Protein AF-A0AA41ZEN9-F1 (afdb_monomer_lite)

Structure (mmCIF, N/CA/C/O backbone):
data_AF-A0AA41ZEN9-F1
#
_entry.id   AF-A0AA41ZEN9-F1
#
loop_
_atom_site.group_PDB
_atom_site.id
_atom_site.type_symbol
_atom_site.label_atom_id
_atom_site.label_alt_id
_atom_site.label_comp_id
_atom_site.label_asym_id
_atom_site.label_entity_id
_atom_site.label_seq_id
_atom_site.pdbx_PDB_ins_code
_atom_site.Cartn_x
_atom_site.Cartn_y
_atom_site.Cartn_z
_atom_site.occupancy
_atom_site.B_iso_or_equiv
_atom_site.auth_seq_id
_atom_site.auth_comp_id
_atom_site.auth_asym_id
_atom_site.auth_atom_id
_atom_site.pdbx_PDB_model_num
ATOM 1 N N . MET A 1 1 ? -10.805 -5.531 5.048 1.00 86.50 1 MET A N 1
ATOM 2 C CA . MET A 1 1 ? -9.765 -6.226 4.251 1.00 86.50 1 MET A CA 1
ATOM 3 C C . MET A 1 1 ? -9.062 -5.206 3.377 1.00 86.50 1 MET A C 1
ATOM 5 O O . MET A 1 1 ? -9.735 -4.297 2.908 1.00 86.50 1 MET A O 1
ATOM 9 N N . LEU A 1 2 ? -7.760 -5.342 3.143 1.00 88.94 2 LEU A N 1
ATOM 10 C CA . LEU A 1 2 ? -7.088 -4.653 2.042 1.00 88.94 2 LEU A CA 1
ATOM 11 C C . LEU A 1 2 ? -7.529 -5.328 0.741 1.00 88.94 2 LEU A C 1
ATOM 13 O O . LEU A 1 2 ? -7.267 -6.512 0.565 1.00 88.94 2 LEU A O 1
ATOM 17 N N . THR A 1 3 ? -8.237 -4.614 -0.128 1.00 90.25 3 THR A N 1
ATOM 18 C CA . THR A 1 3 ? -8.850 -5.186 -1.341 1.00 90.25 3 THR A CA 1
ATOM 19 C C . THR A 1 3 ? -8.154 -4.788 -2.627 1.00 90.25 3 THR A C 1
ATOM 21 O O . THR A 1 3 ? -8.255 -5.512 -3.609 1.00 90.25 3 THR A O 1
ATOM 24 N N . SER A 1 4 ? -7.423 -3.678 -2.630 1.00 91.94 4 SER A N 1
ATOM 25 C CA . SER A 1 4 ? -6.523 -3.344 -3.729 1.00 91.94 4 SER A CA 1
ATOM 26 C C . SER A 1 4 ? -5.441 -2.372 -3.286 1.00 91.94 4 SER A C 1
ATOM 28 O O . SER A 1 4 ? -5.583 -1.676 -2.274 1.00 91.94 4 SER A O 1
ATOM 30 N N . ALA A 1 5 ? -4.371 -2.316 -4.071 1.00 93.56 5 ALA A N 1
ATOM 31 C CA . ALA A 1 5 ? -3.375 -1.267 -3.981 1.00 93.56 5 ALA A CA 1
ATOM 32 C C . ALA A 1 5 ? -2.875 -0.853 -5.365 1.00 93.56 5 ALA A C 1
ATOM 34 O O . ALA A 1 5 ? -2.934 -1.618 -6.332 1.00 93.56 5 ALA A O 1
ATOM 35 N N . SER A 1 6 ? -2.328 0.355 -5.434 1.00 94.75 6 SER A N 1
ATOM 36 C CA . SER A 1 6 ? -1.586 0.829 -6.595 1.00 94.75 6 SER A CA 1
ATOM 37 C C . SER A 1 6 ? -0.437 1.737 -6.185 1.00 94.75 6 SER A C 1
ATOM 39 O O . SER A 1 6 ? -0.583 2.535 -5.257 1.00 94.75 6 SER A O 1
ATOM 41 N N . VAL A 1 7 ? 0.663 1.674 -6.929 1.00 95.31 7 VAL A N 1
ATOM 42 C CA . VAL A 1 7 ? 1.778 2.618 -6.835 1.00 95.31 7 VAL A CA 1
ATOM 43 C C . VAL A 1 7 ? 1.863 3.385 -8.145 1.00 95.31 7 VAL A C 1
ATOM 45 O O . VAL A 1 7 ? 1.889 2.782 -9.213 1.00 95.31 7 VAL A O 1
ATOM 48 N N . THR A 1 8 ? 1.896 4.713 -8.074 1.00 94.19 8 THR A N 1
ATOM 49 C CA . THR A 1 8 ? 1.924 5.570 -9.268 1.00 94.19 8 THR A CA 1
ATOM 50 C C . THR A 1 8 ? 3.051 6.588 -9.218 1.00 94.19 8 THR A C 1
ATOM 52 O O . THR A 1 8 ? 3.349 7.124 -8.151 1.00 94.19 8 THR A O 1
ATOM 55 N N . GLY A 1 9 ? 3.663 6.870 -10.364 1.00 91.75 9 GLY A N 1
ATOM 56 C CA . GLY A 1 9 ? 4.648 7.933 -10.537 1.00 91.75 9 GLY A CA 1
ATOM 57 C C . GLY A 1 9 ? 4.167 9.033 -11.496 1.00 91.75 9 GLY A C 1
ATOM 58 O O . GLY A 1 9 ? 3.305 8.796 -12.348 1.00 91.75 9 GLY A O 1
ATOM 59 N N . PRO A 1 10 ? 4.703 10.261 -11.384 1.00 91.31 10 PRO A N 1
ATOM 60 C CA . PRO A 1 10 ? 4.348 11.399 -12.233 1.00 91.31 10 PRO A CA 1
ATOM 61 C C . PRO A 1 10 ? 4.619 11.209 -13.730 1.00 91.31 10 PRO A C 1
ATOM 63 O O . PRO A 1 10 ? 4.039 11.938 -14.531 1.00 91.31 10 PRO A O 1
ATOM 66 N N . THR A 1 11 ? 5.484 10.276 -14.132 1.00 86.25 11 THR A N 1
ATOM 67 C CA . THR A 1 11 ? 5.768 9.998 -15.551 1.00 86.25 11 THR A CA 1
ATOM 68 C C . THR A 1 11 ? 4.766 9.036 -16.198 1.00 86.25 11 THR A C 1
ATOM 70 O O . THR A 1 11 ? 4.907 8.710 -17.375 1.00 86.25 11 THR A O 1
ATOM 73 N N . GLY A 1 12 ? 3.734 8.607 -15.460 1.00 81.56 12 GLY A N 1
ATOM 74 C CA . GLY A 1 12 ? 2.712 7.673 -15.941 1.00 81.56 12 GLY A CA 1
ATOM 75 C C . GLY A 1 12 ? 3.001 6.206 -15.614 1.00 81.56 12 GLY A C 1
ATOM 76 O O . GLY A 1 12 ? 2.333 5.324 -16.147 1.00 81.56 12 GLY A O 1
ATOM 77 N N . THR A 1 13 ? 3.969 5.928 -14.739 1.00 83.75 13 THR A N 1
ATOM 78 C CA . THR A 1 13 ? 4.199 4.586 -14.192 1.00 83.75 13 THR A CA 1
ATOM 79 C C . THR A 1 13 ? 3.067 4.211 -13.237 1.00 83.75 13 THR A C 1
ATOM 81 O O . THR A 1 13 ? 2.698 4.997 -12.363 1.00 83.75 13 THR A O 1
ATOM 84 N N . VAL A 1 14 ? 2.476 3.028 -13.421 1.00 89.06 14 VAL A N 1
ATOM 85 C CA . VAL A 1 14 ? 1.314 2.575 -12.641 1.00 89.06 14 VAL A CA 1
ATOM 86 C C . VAL A 1 14 ? 1.430 1.084 -12.371 1.00 89.06 14 VAL A C 1
ATOM 88 O O . VAL A 1 14 ? 1.109 0.288 -13.243 1.00 89.06 14 VAL A O 1
ATOM 91 N N . TRP A 1 15 ? 1.817 0.714 -11.153 1.00 91.00 15 TRP A N 1
ATOM 92 C CA . TRP A 1 15 ? 1.681 -0.651 -10.647 1.00 91.00 15 TRP A CA 1
ATOM 93 C C . TRP A 1 15 ? 0.345 -0.812 -9.947 1.00 91.00 15 TRP A C 1
ATOM 95 O O . TRP A 1 15 ? -0.044 0.065 -9.174 1.00 91.00 15 TRP A O 1
ATOM 105 N N . ASN A 1 16 ? -0.357 -1.920 -10.163 1.00 90.62 16 ASN A N 1
ATOM 106 C CA . ASN A 1 16 ? -1.628 -2.155 -9.483 1.00 90.62 16 ASN A CA 1
ATOM 107 C C . ASN A 1 16 ? -1.921 -3.645 -9.260 1.00 90.62 16 ASN A C 1
ATOM 109 O O . ASN A 1 16 ? -1.387 -4.499 -9.956 1.00 90.62 16 ASN A O 1
ATOM 113 N N . THR A 1 17 ? -2.771 -3.944 -8.277 1.00 88.44 17 THR A N 1
ATOM 114 C CA . THR A 1 17 ? -3.159 -5.321 -7.920 1.00 88.44 17 THR A CA 1
ATOM 115 C C . THR A 1 17 ? -4.400 -5.836 -8.661 1.00 88.44 17 THR A C 1
ATOM 117 O O . THR A 1 17 ? -4.898 -6.907 -8.332 1.00 88.44 17 THR A O 1
ATOM 120 N N . THR A 1 18 ? -5.012 -5.028 -9.530 1.00 83.50 18 THR A N 1
ATOM 121 C CA . THR A 1 18 ? -6.378 -5.260 -10.052 1.00 83.50 18 THR A CA 1
ATOM 122 C C . THR A 1 18 ? -6.443 -5.506 -11.554 1.00 83.50 18 THR A C 1
ATOM 124 O O . THR A 1 18 ? -7.512 -5.826 -12.068 1.00 83.50 18 THR A O 1
ATOM 127 N N . ALA A 1 19 ? -5.340 -5.301 -12.264 1.00 78.25 19 ALA A N 1
ATOM 128 C CA . ALA A 1 19 ? -5.254 -5.421 -13.704 1.00 78.25 19 ALA A CA 1
ATOM 129 C C . ALA A 1 19 ? -3.935 -6.090 -14.085 1.00 78.25 19 ALA A C 1
ATOM 131 O O . ALA A 1 19 ? -2.871 -5.494 -13.915 1.00 78.25 19 ALA A O 1
ATOM 132 N N . ASP A 1 20 ? -4.051 -7.284 -14.662 1.00 70.75 20 ASP A N 1
ATOM 133 C CA . ASP A 1 20 ? -2.932 -8.059 -15.188 1.00 70.75 20 ASP A CA 1
ATOM 134 C C . ASP A 1 20 ? -2.309 -7.313 -16.380 1.00 70.75 20 ASP A C 1
ATOM 136 O O . ASP A 1 20 ? -2.949 -7.086 -17.416 1.00 70.75 20 ASP A O 1
ATOM 140 N N . SER A 1 21 ? -1.059 -6.885 -16.238 1.00 71.75 21 SER A N 1
ATOM 141 C CA . SER A 1 21 ? -0.345 -6.106 -17.250 1.00 71.75 21 SER A CA 1
ATOM 142 C C . SER A 1 21 ? 1.174 -6.290 -17.137 1.00 71.75 21 SER A C 1
ATOM 144 O O . SER A 1 21 ? 1.655 -7.267 -16.585 1.00 71.75 21 SER A O 1
ATOM 146 N N . PHE A 1 22 ? 1.967 -5.376 -17.703 1.00 70.19 22 PHE A N 1
ATOM 147 C CA . PHE A 1 22 ? 3.419 -5.343 -17.471 1.00 70.19 22 PHE A CA 1
ATOM 148 C C . PHE A 1 22 ? 3.812 -4.554 -16.208 1.00 70.19 22 PHE A C 1
ATOM 150 O O . PHE A 1 22 ? 5.007 -4.377 -15.980 1.00 70.19 22 PHE A O 1
ATOM 157 N N . TYR A 1 23 ? 2.830 -4.028 -15.464 1.00 81.19 23 TYR A N 1
ATOM 158 C CA . TYR A 1 23 ? 3.009 -3.279 -14.219 1.00 81.19 23 TYR A CA 1
ATOM 159 C C . TYR A 1 23 ? 2.031 -3.782 -13.151 1.00 81.19 23 TYR A C 1
ATOM 161 O O . TYR A 1 23 ? 1.064 -3.127 -12.747 1.00 81.19 23 TYR A O 1
ATOM 169 N N . ASN A 1 24 ? 2.293 -4.984 -12.696 1.00 86.44 24 ASN A N 1
ATOM 170 C CA . ASN A 1 24 ? 1.602 -5.644 -11.621 1.00 86.44 24 ASN A CA 1
ATOM 171 C C . ASN A 1 24 ? 2.215 -5.292 -10.274 1.00 86.44 24 ASN A C 1
ATOM 173 O O . ASN A 1 24 ? 3.428 -5.107 -10.118 1.00 86.44 24 ASN A O 1
ATOM 177 N N . LEU A 1 25 ? 1.342 -5.220 -9.279 1.00 90.00 25 LEU A N 1
ATOM 178 C CA . LEU A 1 25 ? 1.709 -4.996 -7.896 1.00 90.00 25 LEU A CA 1
ATOM 179 C C . LEU A 1 25 ? 1.447 -6.257 -7.083 1.00 90.00 25 LEU A C 1
ATOM 181 O O . LEU A 1 25 ? 0.332 -6.771 -7.010 1.00 90.00 25 LEU A O 1
ATOM 185 N N . PHE A 1 26 ? 2.486 -6.702 -6.404 1.00 89.00 26 PHE A N 1
ATOM 186 C CA . PHE A 1 26 ? 2.494 -7.878 -5.563 1.00 89.00 26 PHE A CA 1
ATOM 187 C C . PHE A 1 26 ? 2.555 -7.408 -4.105 1.00 89.00 26 PHE A C 1
ATOM 189 O O . PHE A 1 26 ? 3.441 -6.636 -3.743 1.00 89.00 26 PHE A O 1
ATOM 196 N N . ILE A 1 27 ? 1.622 -7.861 -3.258 1.00 88.12 27 ILE A N 1
ATOM 197 C CA . ILE A 1 27 ? 1.610 -7.568 -1.813 1.00 88.12 27 ILE A CA 1
ATOM 198 C C . ILE A 1 27 ? 1.574 -8.857 -1.001 1.00 88.12 27 ILE A C 1
ATOM 200 O O . ILE A 1 27 ? 0.800 -9.768 -1.305 1.00 88.12 27 ILE A O 1
ATOM 204 N N . ARG A 1 28 ? 2.399 -8.924 0.045 1.00 82.06 28 ARG A N 1
ATOM 205 C CA . ARG A 1 28 ? 2.464 -10.042 0.991 1.00 82.06 28 ARG A CA 1
ATOM 206 C C . ARG A 1 28 ? 2.300 -9.548 2.421 1.00 82.06 28 ARG A C 1
ATOM 208 O O . ARG A 1 28 ? 2.911 -8.552 2.810 1.00 82.06 28 ARG A O 1
ATOM 215 N N . HIS A 1 29 ? 1.520 -10.290 3.206 1.00 72.75 29 HIS A N 1
ATOM 216 C CA . HIS A 1 29 ? 1.464 -10.103 4.649 1.00 72.75 29 HIS A CA 1
ATOM 217 C C . HIS A 1 29 ? 2.700 -10.741 5.316 1.00 72.75 29 HIS A C 1
ATOM 219 O O . HIS A 1 29 ? 3.110 -11.837 4.917 1.00 72.75 29 HIS A O 1
ATOM 225 N N . PRO A 1 30 ? 3.294 -10.116 6.347 1.00 63.25 30 PRO A N 1
ATOM 226 C CA . PRO A 1 30 ? 4.543 -10.582 6.958 1.00 63.25 30 PRO A CA 1
ATOM 227 C C . PRO A 1 30 ? 4.448 -11.979 7.594 1.00 63.25 30 PRO A C 1
ATOM 229 O O . PRO A 1 30 ? 5.457 -12.668 7.721 1.00 63.25 30 PRO A O 1
ATOM 232 N N . THR A 1 31 ? 3.246 -12.436 7.961 1.00 65.31 31 THR A N 1
ATOM 233 C CA . THR A 1 31 ? 3.035 -13.774 8.546 1.00 65.31 31 THR A CA 1
ATOM 234 C C . THR A 1 31 ? 2.782 -14.879 7.519 1.00 65.31 31 THR A C 1
ATOM 236 O O . THR A 1 31 ? 2.719 -16.050 7.898 1.00 65.31 31 THR A O 1
ATOM 239 N N . ASP A 1 32 ? 2.625 -14.549 6.236 1.00 66.06 32 ASP A N 1
ATOM 240 C CA . ASP A 1 32 ? 2.350 -15.550 5.206 1.00 66.06 32 ASP A CA 1
ATOM 241 C C . ASP A 1 32 ? 3.630 -16.309 4.849 1.00 66.06 32 ASP A C 1
ATOM 243 O O . ASP A 1 32 ? 4.640 -15.716 4.475 1.00 66.06 32 ASP A O 1
ATOM 247 N N . GLN A 1 33 ? 3.585 -17.640 4.914 1.00 58.31 33 GLN A N 1
ATOM 248 C CA . GLN A 1 33 ? 4.697 -18.526 4.529 1.00 58.31 33 GLN A CA 1
ATOM 249 C C . GLN A 1 33 ? 4.765 -18.781 3.004 1.00 58.31 33 GLN A C 1
ATOM 251 O O . GLN A 1 33 ? 5.575 -19.586 2.550 1.00 58.31 33 GLN A O 1
ATOM 256 N N . GLY A 1 34 ? 3.913 -18.118 2.208 1.00 57.75 34 GLY A N 1
ATOM 257 C CA . GLY A 1 34 ? 3.817 -18.262 0.750 1.00 57.75 34 GLY A CA 1
ATOM 258 C C . GLY A 1 34 ? 4.385 -17.078 -0.043 1.00 57.75 34 GLY A C 1
ATOM 259 O O . GLY A 1 34 ? 4.638 -16.005 0.506 1.00 57.75 34 GLY A O 1
ATOM 260 N N . TYR A 1 35 ? 4.576 -17.284 -1.352 1.00 55.88 35 TYR A N 1
ATOM 261 C CA . TYR A 1 35 ? 4.966 -16.224 -2.287 1.00 55.88 35 TYR A CA 1
ATOM 262 C C . TYR A 1 35 ? 3.826 -15.230 -2.529 1.00 55.88 35 TYR A C 1
ATOM 264 O O . TYR A 1 35 ? 2.645 -15.573 -2.480 1.00 55.88 35 TYR A O 1
ATOM 272 N N . VAL A 1 36 ? 4.222 -13.991 -2.810 1.00 65.44 36 VAL A N 1
ATOM 273 C CA . VAL A 1 36 ? 3.348 -12.855 -3.085 1.00 65.44 36 VAL A CA 1
ATOM 274 C C . VAL A 1 36 ? 2.430 -13.166 -4.261 1.00 65.44 36 VAL A C 1
ATOM 276 O O . VAL A 1 36 ? 2.961 -13.406 -5.337 1.00 65.44 36 VAL A O 1
ATOM 279 N N . ASN A 1 37 ? 1.105 -13.194 -4.049 1.00 70.44 37 ASN A N 1
ATOM 280 C CA . ASN A 1 37 ? 0.068 -13.376 -5.079 1.00 70.44 37 ASN A CA 1
ATOM 281 C C . ASN A 1 37 ? 0.586 -14.029 -6.384 1.00 70.44 37 ASN A C 1
ATOM 283 O O . ASN A 1 37 ? 0.690 -13.386 -7.428 1.00 70.44 37 ASN A O 1
ATOM 287 N N . SER A 1 38 ? 0.987 -15.300 -6.305 1.00 63.41 38 SER A N 1
ATOM 288 C CA . SER A 1 38 ? 1.820 -15.949 -7.333 1.00 63.41 38 SER A CA 1
ATOM 289 C C . SER A 1 38 ? 1.132 -16.146 -8.688 1.00 63.41 38 SER A C 1
ATOM 291 O O . SER A 1 38 ? 1.773 -16.552 -9.653 1.00 63.41 38 SER A O 1
ATOM 293 N N . ASN A 1 39 ? -0.170 -15.877 -8.753 1.00 63.53 39 ASN A N 1
ATOM 294 C CA . ASN A 1 39 ? -0.974 -15.952 -9.966 1.00 63.53 39 ASN A CA 1
ATOM 295 C C . ASN A 1 39 ? -1.329 -14.569 -10.518 1.00 63.53 39 ASN A C 1
ATOM 297 O O . ASN A 1 39 ? -2.207 -14.502 -11.375 1.00 63.53 39 ASN A O 1
ATOM 301 N N . ASP A 1 40 ? -0.731 -13.499 -9.985 1.00 67.69 40 ASP A N 1
ATOM 302 C CA . ASP A 1 40 ? -1.028 -12.103 -10.338 1.00 67.69 40 ASP A CA 1
ATOM 303 C C . ASP A 1 40 ? -2.455 -11.640 -9.965 1.00 67.69 40 ASP A C 1
ATOM 305 O O . ASP A 1 40 ? -2.822 -10.481 -10.082 1.00 67.69 40 ASP A O 1
ATOM 309 N N . ASN A 1 41 ? -3.264 -12.508 -9.351 1.00 72.06 41 ASN A N 1
ATOM 310 C CA . ASN A 1 41 ? -4.657 -12.235 -8.999 1.00 72.06 41 ASN A CA 1
ATOM 311 C C . ASN A 1 41 ? -4.864 -11.944 -7.500 1.00 72.06 41 ASN A C 1
ATOM 313 O O . ASN A 1 41 ? -5.004 -12.863 -6.684 1.00 72.06 41 ASN A O 1
ATOM 317 N N . PHE A 1 42 ? -4.888 -10.663 -7.120 1.00 81.38 42 PHE A N 1
ATOM 318 C CA . PHE A 1 42 ? -4.912 -10.275 -5.709 1.00 81.38 42 PHE A CA 1
ATOM 319 C C . PHE A 1 42 ? -6.270 -10.579 -5.072 1.00 81.38 42 PHE A C 1
ATOM 321 O O . PHE A 1 42 ? -7.270 -9.919 -5.338 1.00 81.38 42 PHE A O 1
ATOM 328 N N . SER A 1 43 ? -6.300 -11.553 -4.165 1.00 75.12 43 SER A N 1
ATOM 329 C CA . SER A 1 43 ? -7.530 -12.012 -3.506 1.00 75.12 43 SER A CA 1
ATOM 330 C C . SER A 1 43 ? -7.941 -11.190 -2.274 1.00 75.12 43 SER A C 1
ATOM 332 O O . SER A 1 43 ? -8.882 -11.557 -1.572 1.00 75.12 43 SER A O 1
ATOM 334 N N . GLY A 1 44 ? -7.248 -10.082 -2.002 1.00 79.19 44 GLY A N 1
ATOM 335 C CA . GLY A 1 44 ? -7.436 -9.274 -0.802 1.00 79.19 44 GLY A CA 1
ATOM 336 C C . GLY A 1 44 ? -6.838 -9.909 0.458 1.00 79.19 44 GLY A C 1
ATOM 337 O O . GLY A 1 44 ? -6.804 -11.128 0.616 1.00 79.19 44 GLY A O 1
ATOM 338 N N . ILE A 1 45 ? -6.374 -9.070 1.385 1.00 80.31 45 ILE A N 1
ATOM 339 C CA . ILE A 1 45 ? -5.752 -9.498 2.644 1.00 80.31 45 ILE A CA 1
ATOM 340 C C . ILE A 1 45 ? -6.645 -9.093 3.819 1.00 80.31 45 ILE A C 1
ATOM 342 O O . ILE A 1 45 ? -7.075 -7.939 3.943 1.00 80.31 45 ILE A O 1
ATOM 346 N N . SER A 1 46 ? -6.949 -10.049 4.697 1.00 79.50 46 SER A N 1
ATOM 347 C CA . SER A 1 46 ? -7.623 -9.740 5.956 1.00 79.50 46 SER A CA 1
ATOM 348 C C . SER A 1 46 ? -6.679 -8.988 6.886 1.00 79.50 46 SER A C 1
ATOM 350 O O . SER A 1 46 ? -5.538 -9.382 7.072 1.00 79.50 46 SER A O 1
ATOM 352 N N . LEU A 1 47 ? -7.183 -7.908 7.480 1.00 76.06 47 LEU A N 1
ATOM 353 C CA . LEU A 1 47 ? -6.440 -7.057 8.415 1.00 76.06 47 LEU A CA 1
ATOM 354 C C . LEU A 1 47 ? -6.775 -7.398 9.882 1.00 76.06 47 LEU A C 1
ATOM 356 O O . LEU A 1 47 ? -6.477 -6.629 10.791 1.00 76.06 47 LEU A O 1
ATOM 360 N N . GLY A 1 48 ? -7.490 -8.506 10.112 1.00 58.91 48 GLY A N 1
ATOM 361 C CA . GLY A 1 48 ? -8.012 -8.873 11.426 1.00 58.91 48 GLY A CA 1
ATOM 362 C C . GLY A 1 48 ? -6.893 -9.148 12.428 1.00 58.91 48 GLY A C 1
ATOM 363 O O . GLY A 1 48 ? -6.116 -10.076 12.235 1.00 58.91 48 GLY A O 1
ATOM 364 N N . GLY A 1 49 ? -6.844 -8.363 13.507 1.00 56.22 49 GLY A N 1
ATOM 365 C CA . GLY A 1 49 ? -5.884 -8.563 14.592 1.00 56.22 49 GLY A CA 1
ATOM 366 C C . GLY A 1 49 ? -4.468 -8.074 14.295 1.00 56.22 49 GLY A C 1
ATOM 367 O O . GLY A 1 49 ? -3.540 -8.610 14.895 1.00 56.22 49 GLY A O 1
ATOM 368 N N . LEU A 1 50 ? -4.288 -7.078 13.412 1.00 56.66 50 LEU A N 1
ATOM 369 C CA . LEU A 1 50 ? -3.028 -6.333 13.367 1.00 56.66 50 LEU A CA 1
ATOM 370 C C . LEU A 1 50 ? -2.719 -5.809 14.782 1.00 56.66 50 LEU A C 1
ATOM 372 O O . LEU A 1 50 ? -3.303 -4.827 15.243 1.00 56.66 50 LEU A O 1
ATOM 376 N N . ALA A 1 51 ? -1.800 -6.482 15.478 1.00 49.44 51 ALA A N 1
ATOM 377 C CA . ALA A 1 51 ? -0.972 -5.806 16.457 1.00 49.44 51 ALA A CA 1
ATOM 378 C C . ALA A 1 51 ? -0.268 -4.660 15.716 1.00 49.44 51 ALA A C 1
ATOM 380 O O . ALA A 1 51 ? 0.008 -4.790 14.525 1.00 49.44 51 ALA A O 1
ATOM 381 N N . THR A 1 52 ? -0.077 -3.536 16.404 1.00 52.09 52 THR A N 1
ATOM 382 C CA . THR A 1 52 ? 0.646 -2.344 15.930 1.00 52.09 52 THR A CA 1
ATOM 383 C C . THR A 1 52 ? 1.701 -2.676 14.870 1.00 52.09 52 THR A C 1
ATOM 385 O O . THR A 1 52 ? 2.574 -3.500 15.136 1.00 52.09 52 THR A O 1
ATOM 388 N N . ASP A 1 53 ? 1.580 -2.027 13.710 1.00 58.41 53 ASP A N 1
ATOM 389 C CA . ASP A 1 53 ? 2.491 -2.084 12.560 1.00 58.41 53 ASP A CA 1
ATOM 390 C C . ASP A 1 53 ? 2.524 -3.438 11.832 1.00 58.41 53 ASP A C 1
ATOM 392 O O . ASP A 1 53 ? 3.447 -4.242 11.948 1.00 58.41 53 ASP A O 1
ATOM 396 N N . GLY A 1 54 ? 1.492 -3.707 11.028 1.00 67.19 54 GLY A N 1
ATOM 397 C CA . GLY A 1 54 ? 1.578 -4.783 10.043 1.00 67.19 54 GLY A CA 1
ATOM 398 C C . GLY A 1 54 ? 2.447 -4.316 8.887 1.00 67.19 54 GLY A C 1
ATOM 399 O O . GLY A 1 54 ? 1.963 -3.576 8.035 1.00 67.19 54 GLY A O 1
ATOM 400 N N . ASP A 1 55 ? 3.712 -4.726 8.879 1.00 82.00 55 ASP A N 1
ATOM 401 C CA . ASP A 1 55 ? 4.670 -4.406 7.818 1.00 82.00 55 ASP A CA 1
ATOM 402 C C . ASP A 1 55 ? 4.428 -5.290 6.592 1.00 82.00 55 ASP A C 1
ATOM 404 O O . ASP A 1 55 ? 4.844 -6.448 6.533 1.00 82.00 55 ASP A O 1
ATOM 408 N N . PHE A 1 56 ? 3.751 -4.755 5.585 1.00 88.19 56 PHE A N 1
ATOM 409 C CA . PHE A 1 56 ? 3.524 -5.443 4.322 1.00 88.19 56 PHE A CA 1
ATOM 410 C C . PHE A 1 56 ? 4.750 -5.332 3.429 1.00 88.19 56 PHE A C 1
ATOM 412 O O . PHE A 1 56 ? 5.299 -4.248 3.236 1.00 88.19 56 PHE A O 1
ATOM 419 N N . GLN A 1 57 ? 5.126 -6.447 2.805 1.00 89.44 57 GLN A N 1
ATOM 420 C CA . GLN A 1 57 ? 6.069 -6.421 1.692 1.00 89.44 57 GLN A CA 1
ATOM 421 C C . GLN A 1 57 ? 5.313 -6.093 0.408 1.00 89.44 57 GLN A C 1
ATOM 423 O O . GLN A 1 57 ? 4.261 -6.680 0.137 1.00 89.44 57 GLN A O 1
ATOM 428 N N . ILE A 1 58 ? 5.864 -5.183 -0.392 1.00 90.69 58 ILE A N 1
ATOM 429 C CA . ILE A 1 58 ? 5.297 -4.770 -1.674 1.00 90.69 58 ILE A CA 1
ATOM 430 C C . ILE A 1 58 ? 6.365 -4.865 -2.771 1.00 90.69 58 ILE A C 1
ATOM 432 O O . ILE A 1 58 ? 7.540 -4.553 -2.565 1.00 90.69 58 ILE A O 1
ATOM 436 N N . THR A 1 59 ? 5.987 -5.363 -3.944 1.00 90.50 59 THR A N 1
ATOM 437 C CA . THR A 1 59 ? 6.902 -5.577 -5.074 1.00 90.50 59 THR A CA 1
ATOM 438 C C . THR A 1 59 ? 6.202 -5.231 -6.378 1.00 90.50 59 THR A C 1
ATOM 440 O O . THR A 1 59 ? 5.038 -5.572 -6.558 1.00 90.50 59 THR A O 1
ATOM 443 N N . GLY A 1 60 ? 6.888 -4.532 -7.276 1.00 89.50 60 GLY A N 1
ATOM 444 C CA . GLY A 1 60 ? 6.336 -4.086 -8.554 1.00 89.50 60 GLY A CA 1
ATOM 445 C C . GLY A 1 60 ? 7.161 -4.635 -9.698 1.00 89.50 60 GLY A C 1
ATOM 446 O O . GLY A 1 60 ? 8.365 -4.375 -9.754 1.00 89.50 60 GLY A O 1
ATOM 447 N N . ASP A 1 61 ? 6.531 -5.380 -10.598 1.00 82.62 61 ASP A N 1
ATOM 448 C CA . ASP A 1 61 ? 7.212 -5.886 -11.787 1.00 82.62 61 ASP A CA 1
ATOM 449 C C . ASP A 1 61 ? 7.332 -4.808 -12.877 1.00 82.62 61 ASP A C 1
ATOM 451 O O . ASP A 1 61 ? 6.767 -3.721 -12.799 1.00 82.62 61 ASP A O 1
ATOM 455 N N . GLY A 1 62 ? 8.107 -5.090 -13.916 1.00 71.12 62 GLY A N 1
ATOM 456 C CA . GLY A 1 62 ? 8.024 -4.310 -15.148 1.00 71.12 62 GLY A CA 1
ATOM 457 C C . GLY A 1 62 ? 9.220 -3.426 -15.468 1.00 71.12 62 GLY A C 1
ATOM 458 O O . GLY A 1 62 ? 10.218 -3.331 -14.752 1.00 71.12 62 GLY A O 1
ATOM 459 N N . TRP A 1 63 ? 9.132 -2.815 -16.646 1.00 66.19 63 TRP A N 1
ATOM 460 C CA . TRP A 1 63 ? 10.188 -2.021 -17.265 1.00 66.19 63 TRP A CA 1
ATOM 461 C C . TRP A 1 63 ? 9.652 -0.609 -17.518 1.00 66.19 63 TRP A C 1
ATOM 463 O O . TRP A 1 63 ? 9.126 -0.350 -18.601 1.00 66.19 63 TRP A O 1
ATOM 473 N N . PRO A 1 64 ? 9.746 0.308 -16.535 1.00 60.28 64 PRO A N 1
ATOM 474 C CA . PRO A 1 64 ? 9.154 1.631 -16.665 1.00 60.28 64 PRO A CA 1
ATOM 475 C C . PRO A 1 64 ? 9.685 2.375 -17.8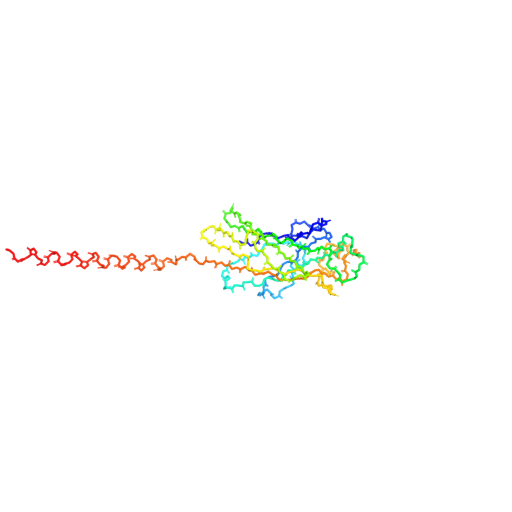89 1.00 60.28 64 PRO A C 1
ATOM 477 O O . PRO A 1 64 ? 10.889 2.386 -18.172 1.00 60.28 64 PRO A O 1
ATOM 480 N N . THR A 1 65 ? 8.766 3.002 -18.620 1.00 52.22 65 THR A N 1
ATOM 481 C CA . THR A 1 65 ? 9.074 3.880 -19.750 1.00 52.22 65 THR A CA 1
ATOM 482 C C . THR A 1 65 ? 10.081 4.948 -19.320 1.00 52.22 65 THR A C 1
ATOM 484 O O . THR A 1 65 ? 9.857 5.648 -18.339 1.00 52.22 65 THR A O 1
ATOM 487 N N . GLY A 1 66 ? 11.205 5.069 -20.034 1.00 50.47 66 GLY A N 1
ATOM 488 C CA . GLY A 1 66 ? 12.257 6.047 -19.719 1.00 50.47 66 GLY A CA 1
ATOM 489 C C . GLY A 1 66 ? 13.353 5.570 -18.755 1.00 50.47 66 GLY A C 1
ATOM 490 O O . GLY A 1 66 ? 14.280 6.331 -18.480 1.00 50.47 66 GLY A O 1
ATOM 491 N N . ALA A 1 67 ? 13.323 4.318 -18.278 1.00 55.66 67 ALA A N 1
ATOM 492 C CA . ALA A 1 67 ? 14.429 3.737 -17.512 1.00 55.66 67 ALA A CA 1
ATOM 493 C C . ALA A 1 67 ? 15.629 3.404 -18.417 1.00 55.66 67 ALA A C 1
ATOM 495 O O . ALA A 1 67 ? 15.885 2.250 -18.757 1.00 55.66 67 ALA A O 1
ATOM 496 N N . SER A 1 68 ? 16.382 4.434 -18.802 1.00 52.47 68 SER A N 1
ATOM 497 C CA . SER A 1 68 ? 17.590 4.320 -19.632 1.00 52.47 68 SER A CA 1
ATOM 498 C C . SER A 1 68 ? 18.813 3.804 -18.860 1.00 52.47 68 SER A C 1
ATOM 500 O O . SER A 1 68 ? 19.858 3.562 -19.459 1.00 52.47 68 SER A O 1
ATOM 502 N N . ALA A 1 69 ? 18.715 3.633 -17.536 1.00 55.34 69 ALA A N 1
ATOM 503 C CA . ALA A 1 69 ? 19.819 3.195 -16.691 1.00 55.34 69 ALA A CA 1
ATOM 504 C C . ALA A 1 69 ? 19.382 2.144 -15.665 1.00 55.34 69 ALA A C 1
ATOM 506 O O . ALA A 1 69 ? 18.299 2.180 -15.079 1.00 55.34 69 ALA A O 1
ATOM 507 N N . HIS A 1 70 ? 20.260 1.173 -15.447 1.00 59.53 70 HIS A N 1
ATOM 508 C CA . HIS A 1 70 ? 19.949 -0.083 -14.783 1.00 59.53 70 HIS A CA 1
ATOM 509 C C . HIS A 1 70 ? 19.539 0.026 -13.296 1.00 59.53 70 HIS A C 1
ATOM 511 O O . HIS A 1 70 ? 18.936 -0.916 -12.801 1.00 59.53 70 HIS A O 1
ATOM 517 N N . TYR A 1 71 ? 19.758 1.128 -12.574 1.00 68.25 71 TYR A N 1
ATOM 518 C CA . TYR A 1 71 ? 19.535 1.192 -11.110 1.00 68.25 71 TYR A CA 1
ATOM 519 C C . TYR A 1 71 ? 18.716 2.402 -10.643 1.00 68.25 71 TYR A C 1
ATOM 521 O O . TYR A 1 71 ? 18.568 2.626 -9.446 1.00 68.25 71 TYR A O 1
ATOM 529 N N . THR A 1 72 ? 18.217 3.220 -11.565 1.00 79.31 72 THR A N 1
ATOM 530 C CA . THR A 1 72 ? 17.519 4.453 -11.201 1.00 79.31 72 THR A CA 1
ATOM 531 C C . THR A 1 72 ? 16.025 4.204 -11.086 1.00 79.31 72 THR A C 1
ATOM 533 O O . THR A 1 72 ? 15.436 3.535 -11.940 1.00 79.31 72 THR A O 1
ATOM 536 N N . ASN A 1 73 ? 15.425 4.778 -10.046 1.00 86.62 73 ASN A N 1
ATOM 537 C CA . ASN A 1 73 ? 13.983 4.980 -9.974 1.00 86.62 73 ASN A CA 1
ATOM 538 C C . ASN A 1 73 ? 13.523 5.716 -11.243 1.00 86.62 73 ASN A C 1
ATOM 540 O O . ASN A 1 73 ? 14.193 6.649 -11.687 1.00 86.62 73 ASN A O 1
ATOM 544 N N . SER A 1 74 ? 12.414 5.278 -11.834 1.00 85.75 74 SER A N 1
ATOM 545 C CA . SER A 1 74 ? 11.820 5.914 -13.016 1.00 85.75 74 SER A CA 1
ATOM 546 C C . SER A 1 74 ? 11.279 7.297 -12.706 1.00 85.75 74 SER A C 1
ATOM 548 O O . SER A 1 74 ? 11.278 8.171 -13.567 1.00 85.75 74 SER A O 1
ATOM 550 N N . ASP A 1 75 ? 10.857 7.496 -11.462 1.00 90.56 75 ASP A N 1
ATOM 551 C CA . ASP A 1 75 ? 10.198 8.704 -11.022 1.00 90.56 75 ASP A CA 1
ATOM 552 C C . ASP A 1 75 ? 10.887 9.332 -9.807 1.00 90.56 75 ASP A C 1
ATOM 554 O O . ASP A 1 75 ? 11.467 8.627 -8.972 1.00 90.56 75 ASP A O 1
ATOM 558 N N . PRO A 1 76 ? 10.788 10.666 -9.659 1.00 92.31 76 PRO A N 1
ATOM 559 C CA . PRO A 1 76 ? 11.310 11.370 -8.492 1.00 92.31 76 PRO A CA 1
ATOM 560 C C . PRO A 1 76 ? 10.516 11.081 -7.211 1.00 92.31 76 PRO A C 1
ATOM 562 O O . PRO A 1 76 ? 11.021 11.327 -6.118 1.00 92.31 76 PRO A O 1
ATOM 565 N N . TYR A 1 77 ? 9.278 10.598 -7.328 1.00 95.00 77 TYR A N 1
ATOM 566 C CA . TYR A 1 77 ? 8.427 10.202 -6.211 1.00 95.00 77 TYR A CA 1
ATOM 567 C C . TYR A 1 77 ? 7.359 9.208 -6.664 1.00 95.00 77 TYR A C 1
ATOM 569 O O . TYR A 1 77 ? 7.038 9.134 -7.850 1.00 95.00 77 TYR A O 1
ATOM 577 N N . TYR A 1 78 ? 6.767 8.514 -5.696 1.00 96.00 78 TYR A N 1
ATOM 578 C CA . TYR A 1 78 ? 5.705 7.541 -5.912 1.00 96.00 78 TYR A CA 1
ATOM 579 C C . TYR A 1 78 ? 4.565 7.745 -4.922 1.00 96.00 78 TYR A C 1
ATOM 581 O O . TYR A 1 78 ? 4.804 8.021 -3.748 1.00 96.00 78 TYR A O 1
ATOM 589 N N . ASN A 1 79 ? 3.330 7.584 -5.384 1.00 97.12 79 ASN A N 1
ATOM 590 C CA . ASN A 1 79 ? 2.142 7.605 -4.542 1.00 97.12 79 ASN A CA 1
ATOM 591 C C . ASN A 1 79 ? 1.609 6.184 -4.370 1.00 97.12 79 ASN A C 1
ATOM 593 O O . ASN A 1 79 ? 1.201 5.563 -5.354 1.00 97.12 79 ASN A O 1
ATOM 597 N N . LEU A 1 80 ? 1.563 5.706 -3.129 1.00 97.38 80 LEU A N 1
ATOM 598 C CA . LEU A 1 80 ? 0.817 4.517 -2.744 1.00 97.38 80 LEU A CA 1
ATOM 599 C C . LEU A 1 80 ? -0.647 4.894 -2.530 1.00 97.38 80 LEU A C 1
ATOM 601 O O . LEU A 1 80 ? -0.954 5.870 -1.845 1.00 97.38 80 LEU A O 1
ATOM 605 N N . THR A 1 81 ? -1.546 4.092 -3.086 1.00 96.88 81 THR A N 1
ATOM 606 C CA . THR A 1 81 ? -2.979 4.115 -2.792 1.00 96.88 81 THR A CA 1
ATOM 607 C C . THR A 1 81 ? -3.391 2.734 -2.320 1.00 96.88 81 THR A C 1
ATOM 609 O O . THR A 1 81 ? -3.145 1.753 -3.017 1.00 96.88 81 THR A O 1
ATOM 612 N N . LEU A 1 82 ? -4.022 2.661 -1.153 1.00 95.06 82 LEU A N 1
ATOM 613 C CA . LEU A 1 82 ? -4.591 1.448 -0.579 1.00 95.06 82 LEU A CA 1
ATOM 614 C C . LEU A 1 82 ? -6.105 1.600 -0.497 1.00 95.06 82 LEU A C 1
ATOM 616 O O . LEU A 1 82 ? -6.596 2.636 -0.044 1.00 95.06 82 LEU A O 1
ATOM 620 N N . VAL A 1 83 ? -6.840 0.556 -0.871 1.00 95.06 83 VAL A N 1
ATOM 621 C CA . VAL A 1 83 ? -8.294 0.497 -0.694 1.00 95.06 83 VAL A CA 1
ATOM 622 C C . VAL A 1 83 ? -8.625 -0.603 0.295 1.00 95.06 83 VAL A C 1
ATOM 624 O O . VAL A 1 83 ? -8.396 -1.788 0.044 1.00 95.06 83 VAL A O 1
ATOM 627 N N . LEU A 1 84 ? -9.187 -0.201 1.428 1.00 92.69 84 LEU A N 1
ATOM 628 C CA . LEU A 1 84 ? -9.706 -1.095 2.445 1.00 92.69 84 LEU A CA 1
ATOM 629 C C . LEU A 1 84 ? -11.213 -1.200 2.259 1.00 92.69 84 LEU A C 1
ATOM 631 O O . LEU A 1 84 ? -11.887 -0.179 2.188 1.00 92.69 84 LEU A O 1
ATOM 635 N N . THR A 1 85 ? -11.749 -2.414 2.235 1.00 92.31 85 THR A N 1
ATOM 636 C CA . THR A 1 85 ? -13.194 -2.645 2.138 1.00 92.31 85 THR A CA 1
ATOM 637 C C . THR A 1 85 ? -13.666 -3.565 3.253 1.00 92.31 85 THR A C 1
ATOM 639 O O . THR A 1 85 ? -13.021 -4.570 3.576 1.00 92.31 85 THR A O 1
ATOM 642 N N . GLU A 1 86 ? -14.798 -3.220 3.857 1.00 89.19 86 GLU A N 1
ATOM 643 C CA . GLU A 1 86 ? -15.460 -4.020 4.882 1.00 89.19 86 GLU A CA 1
ATOM 644 C C . GLU A 1 86 ? -16.964 -3.718 4.909 1.00 89.19 86 GLU A C 1
ATOM 646 O O . GLU A 1 86 ? -17.375 -2.557 4.942 1.00 89.19 86 GLU A O 1
ATOM 651 N N . ALA A 1 87 ? -17.792 -4.769 4.904 1.00 87.94 87 ALA A N 1
ATOM 652 C CA . ALA A 1 87 ? -19.256 -4.671 4.945 1.00 87.94 87 ALA A CA 1
ATOM 653 C C . ALA A 1 87 ? -19.849 -3.696 3.898 1.00 87.94 87 ALA A C 1
ATOM 655 O O . ALA A 1 87 ? -20.761 -2.924 4.191 1.00 87.94 87 ALA A O 1
ATOM 656 N N . GLY A 1 88 ? -19.303 -3.706 2.676 1.00 87.75 88 GLY A N 1
ATOM 657 C CA . GLY A 1 88 ? -19.768 -2.865 1.564 1.00 87.75 88 GLY A CA 1
ATOM 658 C C . GLY A 1 88 ? -19.354 -1.390 1.638 1.00 87.75 88 GLY A C 1
ATOM 659 O O . GLY A 1 88 ? -19.761 -0.612 0.781 1.00 87.75 88 GLY A O 1
ATOM 660 N N . LYS A 1 89 ? -18.547 -0.992 2.629 1.00 92.06 89 LYS A N 1
ATOM 661 C CA . LYS A 1 89 ? -17.930 0.339 2.702 1.00 92.06 89 LYS A CA 1
ATOM 662 C C . LYS A 1 89 ? -16.457 0.256 2.338 1.00 92.06 89 LYS A C 1
ATOM 664 O O . LYS A 1 89 ? -15.811 -0.741 2.657 1.00 92.06 89 LYS A O 1
ATOM 669 N N . SER A 1 90 ? -15.934 1.331 1.755 1.00 94.56 90 SER A N 1
ATOM 670 C CA . SER A 1 90 ? -14.521 1.440 1.399 1.00 94.56 90 SER A CA 1
ATOM 671 C C . SER A 1 90 ? -13.871 2.665 2.035 1.00 94.56 90 SER A C 1
ATOM 673 O O . SER A 1 90 ? -14.501 3.710 2.195 1.00 94.56 90 SER A O 1
ATOM 675 N N . LEU A 1 91 ? -12.599 2.518 2.386 1.00 94.62 91 LEU A N 1
ATOM 676 C CA 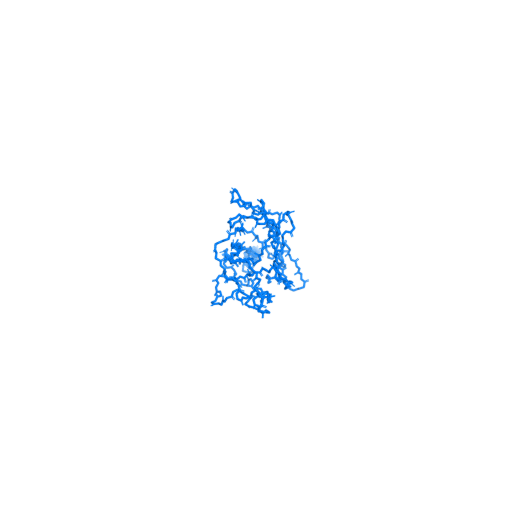. LEU A 1 91 ? -11.707 3.567 2.853 1.00 94.62 91 LEU A CA 1
ATOM 677 C C . LEU A 1 91 ? -10.466 3.575 1.960 1.00 94.62 91 LEU A C 1
ATOM 679 O O . LEU A 1 91 ? -9.826 2.539 1.784 1.00 94.62 91 LEU A O 1
ATOM 683 N N . THR A 1 92 ? -10.114 4.750 1.448 1.00 96.94 92 THR A N 1
ATOM 684 C CA . THR A 1 92 ? -8.886 4.952 0.679 1.00 96.94 92 THR A CA 1
ATOM 685 C C . THR A 1 92 ? -7.842 5.631 1.553 1.00 96.94 92 THR A C 1
ATOM 687 O O . THR A 1 92 ? -8.108 6.687 2.126 1.00 96.94 92 THR A O 1
ATOM 690 N N . LEU A 1 93 ? -6.653 5.040 1.629 1.00 96.25 93 LEU A N 1
ATOM 691 C CA . LEU A 1 93 ? -5.479 5.634 2.263 1.00 96.25 93 LEU A CA 1
ATOM 692 C C . LEU A 1 93 ? -4.432 5.911 1.192 1.00 96.25 93 LEU A C 1
ATOM 694 O O . LEU A 1 93 ? -4.191 5.070 0.327 1.00 96.25 93 LEU A O 1
ATOM 698 N N . THR A 1 94 ? -3.806 7.082 1.248 1.00 97.44 94 THR A N 1
ATOM 699 C CA . THR A 1 94 ? -2.783 7.467 0.268 1.00 97.44 94 THR A CA 1
ATOM 700 C C . THR A 1 94 ? -1.567 8.063 0.942 1.00 97.44 94 THR A C 1
ATOM 702 O O . THR A 1 94 ? -1.703 8.880 1.857 1.00 97.44 94 THR A O 1
ATOM 705 N N . GLY A 1 95 ? -0.388 7.744 0.425 1.00 96.94 95 GLY A N 1
ATOM 706 C CA . GLY A 1 95 ? 0.870 8.304 0.890 1.00 96.94 95 GLY A CA 1
ATOM 707 C C . GLY A 1 95 ? 1.867 8.475 -0.245 1.00 96.94 95 GLY A C 1
ATOM 708 O O . GLY A 1 95 ? 1.789 7.792 -1.262 1.00 96.94 95 GLY A O 1
ATOM 709 N N . LYS A 1 96 ? 2.783 9.421 -0.078 1.00 97.38 96 LYS A N 1
ATOM 710 C CA . LYS A 1 96 ? 3.817 9.761 -1.048 1.00 97.38 96 LYS A CA 1
ATOM 711 C C . LYS A 1 96 ? 5.178 9.394 -0.485 1.00 97.38 96 LYS A C 1
ATOM 713 O O . LYS A 1 96 ? 5.516 9.836 0.607 1.00 97.38 96 LYS A O 1
ATOM 718 N N . TYR A 1 97 ? 5.968 8.670 -1.263 1.00 97.94 97 TYR A N 1
ATOM 719 C CA . TYR A 1 97 ? 7.367 8.390 -0.975 1.00 97.94 97 TYR A CA 1
ATOM 720 C C . TYR A 1 97 ? 8.275 9.102 -1.978 1.00 97.94 97 TYR A C 1
ATOM 722 O O . TYR A 1 97 ? 8.021 9.082 -3.185 1.00 97.94 97 TYR A O 1
ATOM 730 N N . THR A 1 98 ? 9.338 9.736 -1.488 1.00 97.06 98 THR A N 1
ATOM 731 C CA . THR A 1 98 ? 10.358 10.402 -2.311 1.00 97.06 98 THR A CA 1
ATOM 732 C C . THR A 1 98 ? 11.689 9.668 -2.139 1.00 97.06 98 THR A C 1
ATOM 734 O O . THR A 1 98 ? 12.388 9.924 -1.161 1.00 97.06 98 THR A O 1
ATOM 737 N N . PRO A 1 99 ? 12.090 8.786 -3.075 1.00 93.25 99 PRO A N 1
ATOM 738 C CA . PRO A 1 99 ? 13.288 7.960 -2.907 1.00 93.25 99 PRO A CA 1
ATOM 739 C C . PRO A 1 99 ? 14.583 8.753 -2.731 1.00 93.25 99 PRO A C 1
ATOM 741 O O . PRO A 1 99 ? 15.465 8.334 -1.993 1.00 93.25 99 PRO A O 1
ATOM 744 N N . GLY A 1 100 ? 14.701 9.909 -3.396 1.00 92.00 100 GLY A N 1
ATOM 745 C CA . GLY A 1 100 ? 15.907 10.740 -3.323 1.00 92.00 100 GLY A CA 1
ATOM 746 C C . GLY A 1 100 ? 16.185 11.298 -1.924 1.00 92.00 100 GLY A C 1
ATOM 747 O O . GLY A 1 100 ? 17.341 11.515 -1.577 1.00 92.00 100 GLY A O 1
ATOM 748 N N . THR A 1 101 ? 15.139 11.503 -1.121 1.00 95.75 101 THR A N 1
ATOM 749 C CA . THR A 1 101 ? 15.241 11.983 0.265 1.00 95.75 101 THR A CA 1
ATOM 750 C C . THR A 1 101 ? 14.863 10.918 1.291 1.00 95.75 101 THR A C 1
ATOM 752 O O . THR A 1 101 ? 15.061 11.144 2.476 1.00 95.75 101 THR A O 1
ATOM 755 N N . GLN A 1 102 ? 14.353 9.764 0.849 1.00 94.88 102 GLN A N 1
ATOM 756 C CA . GLN A 1 102 ? 13.807 8.693 1.690 1.00 94.88 102 GLN A CA 1
ATOM 757 C C . GLN A 1 102 ? 12.671 9.172 2.611 1.00 94.88 102 GLN A C 1
ATOM 759 O O . GLN A 1 102 ? 12.497 8.674 3.717 1.00 94.88 102 GLN A O 1
ATOM 764 N N . GLU A 1 103 ? 11.889 10.141 2.137 1.00 96.06 103 GLU A N 1
ATOM 765 C CA . GLU A 1 103 ? 10.810 10.765 2.907 1.00 96.06 103 GLU A CA 1
ATOM 766 C C . GLU A 1 103 ? 9.455 10.154 2.552 1.00 96.06 103 GLU A C 1
ATOM 768 O O . GLU A 1 103 ? 9.110 10.051 1.367 1.00 96.06 103 GLU A O 1
ATOM 773 N N . PHE A 1 104 ? 8.673 9.825 3.580 1.00 96.19 104 PHE A N 1
ATOM 774 C CA . PHE A 1 104 ? 7.279 9.407 3.471 1.00 96.19 104 PHE A CA 1
ATOM 775 C C . PHE A 1 104 ? 6.341 10.493 4.011 1.00 96.19 104 PHE A C 1
ATOM 777 O O . PHE A 1 104 ? 6.538 11.024 5.101 1.00 96.19 104 PHE A O 1
ATOM 784 N N . VAL A 1 105 ? 5.276 10.789 3.263 1.00 96.06 105 VAL A N 1
ATOM 785 C CA . VAL A 1 105 ? 4.222 11.727 3.661 1.00 96.06 105 VAL A CA 1
ATOM 786 C C . VAL A 1 105 ? 2.853 11.087 3.449 1.00 96.06 105 VAL A C 1
ATOM 788 O O . VAL A 1 105 ? 2.440 10.846 2.313 1.00 96.06 105 VAL A O 1
ATOM 791 N N . GLY A 1 106 ? 2.104 10.867 4.530 1.00 91.31 106 GLY A N 1
ATOM 792 C CA . GLY A 1 106 ? 0.704 10.451 4.452 1.00 91.31 106 GLY A CA 1
ATOM 793 C C . GLY A 1 106 ? -0.178 11.577 3.901 1.00 91.31 106 GLY A C 1
ATOM 794 O O . GLY A 1 106 ? -0.441 12.552 4.597 1.00 91.31 106 GLY A O 1
ATOM 795 N N . LEU A 1 107 ? -0.663 11.449 2.662 1.00 86.94 107 LEU A N 1
ATOM 796 C CA . LEU A 1 107 ? -1.546 12.437 2.021 1.00 86.94 107 LEU A CA 1
ATOM 797 C C . LEU A 1 107 ? -2.984 12.324 2.546 1.00 86.94 107 LEU A C 1
ATOM 799 O O . LEU A 1 107 ? -3.612 13.306 2.918 1.00 86.94 107 LEU A O 1
ATOM 803 N N . THR A 1 108 ? -3.483 11.092 2.608 1.00 88.00 108 THR A N 1
ATOM 804 C CA . THR A 1 108 ? -4.698 10.690 3.331 1.00 88.00 108 THR A CA 1
ATOM 805 C C . THR A 1 108 ? -4.250 9.582 4.274 1.00 88.00 108 THR A C 1
ATOM 807 O O . THR A 1 108 ? -4.642 8.427 4.154 1.00 88.00 108 THR A O 1
ATOM 810 N N . GLY A 1 109 ? -3.283 9.923 5.132 1.00 79.00 109 GLY A N 1
ATOM 811 C CA . GLY A 1 109 ? -2.549 8.975 5.973 1.00 79.00 109 GLY A CA 1
ATOM 812 C C . GLY A 1 109 ? -3.393 8.323 7.066 1.00 79.00 109 GLY A C 1
ATOM 813 O O . GLY A 1 109 ? -2.886 7.468 7.772 1.00 79.00 109 GLY A O 1
ATOM 814 N N . SER A 1 110 ? -4.671 8.690 7.223 1.00 91.38 110 SER A N 1
ATOM 815 C CA . SER A 1 110 ? -5.605 7.962 8.084 1.00 91.38 110 SER A CA 1
ATOM 816 C C . SER A 1 110 ? -7.066 8.179 7.692 1.00 91.38 110 SER A C 1
ATOM 818 O O . SER A 1 110 ? -7.410 9.192 7.083 1.00 91.38 110 SER A O 1
ATOM 820 N N . GLY A 1 111 ? -7.935 7.257 8.100 1.00 91.38 111 GLY A N 1
ATOM 821 C CA . GLY A 1 111 ? -9.384 7.382 7.977 1.00 91.38 111 GLY A CA 1
ATOM 822 C C . GLY A 1 111 ? -10.127 6.328 8.792 1.00 91.38 111 GLY A C 1
ATOM 823 O O . GLY A 1 111 ? -9.512 5.468 9.415 1.00 91.38 111 GLY A O 1
ATOM 824 N N . ILE A 1 112 ? -11.457 6.415 8.839 1.00 90.00 112 ILE A N 1
ATOM 825 C CA . ILE A 1 112 ? -12.294 5.521 9.651 1.00 90.00 112 ILE A CA 1
ATOM 826 C C . ILE A 1 112 ? -13.107 4.604 8.739 1.00 90.00 112 ILE A C 1
ATOM 828 O O . ILE A 1 112 ? -13.811 5.076 7.848 1.00 90.00 112 ILE A O 1
ATOM 832 N N . LEU A 1 113 ? -13.063 3.301 9.013 1.00 90.12 113 LEU A N 1
ATOM 833 C CA . LEU A 1 113 ? -13.890 2.283 8.372 1.00 90.12 113 LEU A CA 1
ATOM 834 C C . LEU A 1 113 ? -14.611 1.492 9.467 1.00 90.12 113 LEU A C 1
ATOM 836 O O . LEU A 1 113 ? -13.981 0.966 10.376 1.00 90.12 113 LEU A O 1
ATOM 840 N N . ASN A 1 114 ? -15.947 1.488 9.427 1.00 88.38 114 ASN A N 1
ATOM 841 C CA . ASN A 1 114 ? -16.805 0.831 10.428 1.00 88.38 114 ASN A CA 1
ATOM 842 C C . ASN A 1 114 ? -16.463 1.156 11.898 1.00 88.38 114 ASN A C 1
ATOM 844 O O . ASN A 1 114 ? -16.597 0.319 12.782 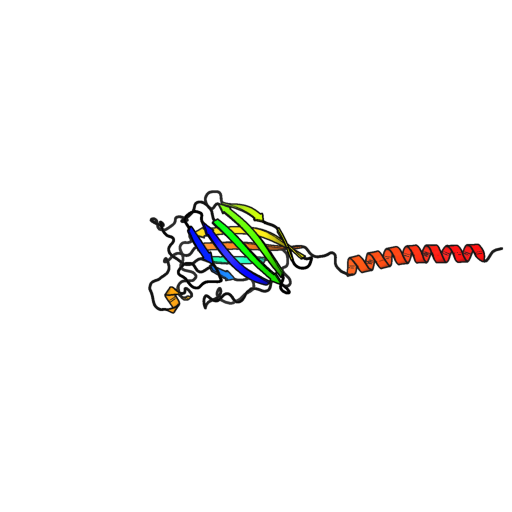1.00 88.38 114 ASN A O 1
ATOM 848 N N . GLY A 1 115 ? -16.059 2.401 12.167 1.00 84.69 115 GLY A N 1
ATOM 849 C CA . GLY A 1 115 ? -15.729 2.870 13.517 1.00 84.69 115 GLY A CA 1
ATOM 850 C C . GLY A 1 115 ? -14.290 2.586 13.953 1.00 84.69 115 GLY A C 1
ATOM 851 O O . GLY A 1 115 ? -13.865 3.127 14.968 1.00 84.69 115 GLY A O 1
ATOM 852 N N . VAL A 1 116 ? -13.521 1.824 13.174 1.00 84.81 116 VAL A N 1
ATOM 853 C CA . VAL A 1 116 ? -12.091 1.584 13.399 1.00 84.81 116 VAL A CA 1
ATOM 854 C C . VAL A 1 116 ? -11.282 2.610 12.611 1.00 84.81 116 VAL A C 1
ATOM 856 O O . VAL A 1 116 ? -11.510 2.803 11.414 1.00 84.81 116 VAL A O 1
ATOM 859 N N . LYS A 1 117 ? -10.338 3.290 13.272 1.00 88.69 117 LYS A N 1
ATOM 860 C CA . LYS A 1 117 ? -9.386 4.175 12.587 1.00 88.69 117 LYS A CA 1
ATOM 861 C C . LYS A 1 117 ? -8.285 3.322 11.973 1.00 88.69 117 LYS A C 1
ATOM 863 O O . LYS A 1 117 ? -7.659 2.566 12.699 1.00 88.69 117 LYS A O 1
ATOM 868 N N . TYR A 1 118 ? -8.007 3.500 10.693 1.00 89.62 118 TYR A N 1
ATOM 869 C CA . TYR A 1 118 ? -6.839 2.951 10.016 1.00 89.62 118 TYR A CA 1
ATOM 870 C C . TYR A 1 118 ? -5.870 4.079 9.675 1.00 89.62 118 TYR A C 1
ATOM 872 O O . TYR A 1 118 ? -6.309 5.158 9.267 1.00 89.62 118 TYR A O 1
ATOM 880 N N . THR A 1 119 ? -4.575 3.829 9.825 1.00 91.50 119 THR A N 1
ATOM 881 C CA . THR A 1 119 ? -3.500 4.776 9.509 1.00 91.50 119 THR A CA 1
ATOM 882 C C . THR A 1 119 ? -2.479 4.073 8.622 1.00 91.50 119 THR A C 1
ATOM 884 O O . THR A 1 119 ? -2.123 2.932 8.892 1.00 91.50 119 THR A O 1
ATOM 887 N N . LEU A 1 120 ? -2.058 4.739 7.545 1.00 93.56 120 LEU A N 1
ATOM 888 C CA . LEU A 1 120 ? -0.899 4.349 6.745 1.00 93.56 120 LEU A CA 1
ATOM 889 C C . LEU A 1 120 ? 0.316 5.049 7.352 1.00 93.56 120 LEU A C 1
ATOM 891 O O . LEU A 1 120 ? 0.470 6.262 7.190 1.00 93.56 120 LEU A O 1
ATOM 895 N N . ASP A 1 121 ? 1.132 4.289 8.072 1.00 92.56 121 ASP A N 1
ATOM 896 C CA . ASP A 1 121 ? 2.195 4.828 8.923 1.00 92.56 121 ASP A CA 1
ATOM 897 C C . ASP A 1 121 ? 3.520 4.976 8.171 1.00 92.56 121 ASP A C 1
ATOM 899 O O . ASP A 1 121 ? 4.296 5.892 8.447 1.00 92.56 121 ASP A O 1
ATOM 903 N N . SER A 1 122 ? 3.755 4.125 7.172 1.00 93.94 122 SER A N 1
ATOM 904 C CA . SER A 1 122 ? 4.941 4.193 6.325 1.00 93.94 122 SER A CA 1
ATOM 905 C C . SER A 1 122 ? 4.676 3.688 4.912 1.00 93.94 122 SER A C 1
ATOM 907 O O . SER A 1 122 ? 3.730 2.939 4.660 1.00 93.94 122 SER A O 1
ATOM 909 N N . PHE A 1 123 ? 5.535 4.106 3.988 1.00 95.75 123 PHE A N 1
ATOM 910 C CA . PHE A 1 123 ? 5.667 3.529 2.659 1.00 95.75 123 PHE A CA 1
ATOM 911 C C . PHE A 1 123 ? 7.053 3.864 2.116 1.00 95.75 123 PHE A C 1
ATOM 913 O O . PHE A 1 123 ? 7.434 5.037 2.085 1.00 95.75 123 PHE A O 1
ATOM 920 N N . ASP A 1 124 ? 7.767 2.852 1.646 1.00 95.06 124 ASP A N 1
ATOM 921 C CA . ASP A 1 124 ? 8.972 2.992 0.843 1.00 95.06 124 ASP A CA 1
ATOM 922 C C . ASP A 1 124 ? 8.824 2.245 -0.485 1.00 95.06 124 ASP A C 1
ATOM 924 O O . ASP A 1 124 ? 8.081 1.271 -0.615 1.00 95.06 124 ASP A O 1
ATOM 928 N N . TRP A 1 125 ? 9.503 2.753 -1.510 1.00 94.25 125 TRP A N 1
ATOM 929 C CA . TRP A 1 125 ? 9.435 2.194 -2.853 1.00 94.25 125 TRP A CA 1
ATOM 930 C C . TRP A 1 125 ? 10.672 2.551 -3.647 1.00 94.25 125 TRP A C 1
ATOM 932 O O . TRP A 1 125 ? 10.897 3.712 -4.005 1.00 94.25 125 TRP A O 1
ATOM 942 N N . THR A 1 126 ? 11.489 1.547 -3.929 1.00 91.44 126 THR A N 1
ATOM 943 C CA . THR A 1 126 ? 12.764 1.736 -4.609 1.00 91.44 126 THR A CA 1
ATOM 944 C C . THR A 1 126 ? 12.993 0.656 -5.643 1.00 91.44 126 THR A C 1
ATOM 946 O O . THR A 1 126 ? 12.515 -0.472 -5.525 1.00 91.44 126 THR A O 1
ATOM 949 N N . ARG A 1 127 ? 13.738 0.999 -6.689 1.00 88.62 127 ARG A N 1
ATOM 950 C CA . ARG A 1 127 ? 14.140 0.025 -7.692 1.00 88.62 127 ARG A CA 1
ATOM 951 C C . ARG A 1 127 ? 15.274 -0.853 -7.162 1.00 88.62 127 ARG A C 1
ATOM 953 O O . ARG A 1 127 ? 16.351 -0.353 -6.840 1.00 88.62 127 ARG A O 1
ATOM 960 N N . GLY A 1 128 ? 15.026 -2.157 -7.102 1.00 84.94 128 GLY A N 1
ATOM 961 C CA . GLY A 1 128 ? 15.973 -3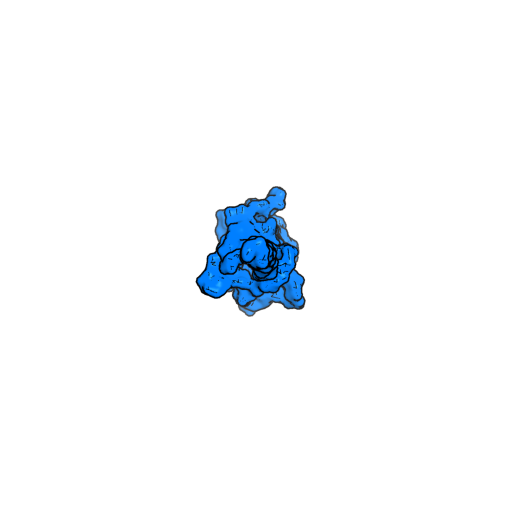.162 -6.638 1.00 84.94 128 GLY A CA 1
ATOM 962 C C . GLY A 1 128 ? 16.948 -3.636 -7.716 1.00 84.94 128 GLY A C 1
ATOM 963 O O . GLY A 1 128 ? 16.990 -3.145 -8.848 1.00 84.94 128 GLY A O 1
ATOM 964 N N . THR A 1 129 ? 17.761 -4.625 -7.352 1.00 81.69 129 THR A N 1
ATOM 965 C CA . THR A 1 129 ? 18.727 -5.289 -8.247 1.00 81.69 129 THR A CA 1
ATOM 966 C C . THR A 1 129 ? 18.343 -6.725 -8.585 1.00 81.69 129 THR A C 1
ATOM 968 O O . THR A 1 129 ? 19.041 -7.370 -9.366 1.00 81.69 129 THR A O 1
ATOM 971 N N . THR A 1 130 ? 17.247 -7.215 -8.012 1.00 81.75 130 THR A N 1
ATOM 972 C CA . THR A 1 130 ? 16.799 -8.602 -8.085 1.00 81.75 130 THR A CA 1
ATOM 973 C C . THR A 1 130 ? 15.462 -8.713 -8.802 1.00 81.75 130 THR A C 1
ATOM 975 O O . THR A 1 130 ? 14.653 -7.786 -8.797 1.00 81.75 130 THR A O 1
ATOM 978 N N . ASN A 1 131 ? 15.241 -9.876 -9.410 1.00 82.25 131 ASN A N 1
ATOM 979 C CA . ASN A 1 131 ? 13.964 -10.271 -9.982 1.00 82.25 131 ASN A CA 1
ATOM 980 C C . ASN A 1 131 ? 13.241 -11.171 -8.969 1.00 82.25 131 ASN A C 1
ATOM 982 O O . ASN A 1 131 ? 13.542 -12.362 -8.868 1.00 82.25 131 ASN A O 1
ATOM 986 N N . LEU A 1 132 ? 12.375 -10.578 -8.156 1.00 82.75 132 LEU A N 1
ATOM 987 C CA . LEU A 1 132 ? 11.647 -11.236 -7.073 1.00 82.75 132 LEU A CA 1
ATOM 988 C C . LEU A 1 132 ? 10.371 -11.917 -7.575 1.00 82.75 132 LEU A C 1
ATOM 990 O O . LEU A 1 132 ? 9.976 -12.943 -7.019 1.00 82.75 132 LEU A O 1
ATOM 994 N N . VAL A 1 133 ? 9.737 -11.359 -8.611 1.00 82.25 133 VAL A N 1
ATOM 995 C CA . VAL A 1 133 ? 8.414 -11.798 -9.088 1.00 82.25 133 VAL A CA 1
ATOM 996 C C . VAL A 1 133 ? 8.401 -12.290 -10.531 1.00 82.25 133 VAL A C 1
ATOM 998 O O . VAL A 1 133 ? 7.355 -12.707 -11.008 1.00 82.25 133 VAL A O 1
ATOM 1001 N N . GLY A 1 134 ? 9.543 -12.349 -11.217 1.00 79.25 134 GLY A N 1
ATOM 1002 C CA . GLY A 1 134 ? 9.658 -12.683 -12.644 1.00 79.25 134 GLY A CA 1
ATOM 1003 C C . GLY A 1 134 ? 8.860 -13.899 -13.112 1.00 79.25 134 GLY A C 1
ATOM 1004 O O . GLY A 1 134 ? 8.158 -13.820 -14.118 1.00 79.25 134 GLY A O 1
ATOM 1005 N N . GLY A 1 135 ? 8.920 -15.005 -12.364 1.00 76.81 135 GLY A N 1
ATOM 1006 C CA . GLY A 1 135 ? 8.174 -16.234 -12.676 1.00 76.81 135 GLY A CA 1
ATOM 1007 C C . GLY A 1 135 ? 6.661 -16.150 -12.433 1.00 76.81 135 GLY A C 1
ATOM 1008 O O . GLY A 1 135 ? 5.925 -17.017 -12.894 1.00 76.81 135 GLY A O 1
ATOM 1009 N N . TYR A 1 136 ? 6.210 -15.117 -11.726 1.00 80.00 136 TYR A N 1
ATOM 1010 C CA . TYR A 1 136 ? 4.823 -14.871 -11.328 1.00 80.00 136 TYR A CA 1
ATOM 1011 C C . TYR A 1 136 ? 4.189 -13.685 -12.069 1.00 80.00 136 TYR A C 1
ATOM 1013 O O . TYR A 1 136 ? 2.991 -13.457 -11.934 1.00 80.00 136 TYR A O 1
ATOM 1021 N N . THR A 1 137 ? 4.970 -12.938 -12.856 1.00 78.06 137 THR A N 1
ATOM 1022 C CA . THR A 1 137 ? 4.459 -11.842 -13.693 1.00 78.06 137 THR A CA 1
ATOM 1023 C C . THR A 1 137 ? 3.516 -12.363 -14.774 1.00 78.06 137 THR A C 1
ATOM 1025 O O . THR A 1 137 ? 3.662 -13.497 -15.249 1.00 78.06 137 THR A O 1
ATOM 1028 N N . TYR A 1 138 ? 2.604 -11.509 -15.248 1.00 75.06 138 TYR A N 1
ATOM 1029 C CA . TYR A 1 138 ? 1.765 -11.808 -16.411 1.00 75.06 138 TYR A CA 1
ATOM 1030 C C . TYR A 1 138 ? 2.604 -12.304 -17.600 1.00 75.06 138 TYR A C 1
ATOM 1032 O O . TYR A 1 138 ? 2.295 -13.333 -18.205 1.00 75.06 138 TYR A O 1
ATOM 1040 N N . ALA A 1 139 ? 3.713 -11.617 -17.894 1.00 72.88 139 ALA A N 1
ATOM 1041 C CA . ALA A 1 139 ? 4.607 -11.980 -18.987 1.00 72.88 139 ALA A CA 1
ATOM 1042 C C . ALA A 1 139 ? 5.294 -13.339 -18.778 1.00 72.88 139 ALA A C 1
ATOM 1044 O O . ALA A 1 139 ? 5.350 -14.148 -19.708 1.00 72.88 139 ALA A O 1
ATOM 1045 N N . GLY A 1 140 ? 5.752 -13.615 -17.554 1.00 74.25 140 GLY A N 1
ATOM 1046 C CA . GLY A 1 140 ? 6.317 -14.906 -17.168 1.00 74.25 140 GLY A CA 1
ATOM 1047 C C . GLY A 1 140 ? 5.315 -16.048 -17.345 1.00 74.25 140 GLY A C 1
ATOM 1048 O O . GLY A 1 140 ? 5.664 -17.098 -17.886 1.00 74.25 140 GLY A O 1
ATOM 1049 N N . ARG A 1 141 ? 4.042 -15.823 -16.994 1.00 75.44 141 ARG A N 1
ATOM 1050 C CA . ARG A 1 141 ? 2.962 -16.814 -17.134 1.00 75.44 141 ARG A CA 1
ATOM 1051 C C . ARG A 1 141 ? 2.663 -17.181 -18.588 1.00 75.44 141 ARG A C 1
ATOM 1053 O O . ARG A 1 141 ? 2.363 -18.339 -18.870 1.00 75.44 141 ARG A O 1
ATOM 1060 N N . ILE A 1 142 ? 2.743 -16.223 -19.510 1.00 75.06 142 ILE A N 1
ATOM 1061 C CA . ILE A 1 142 ? 2.518 -16.463 -20.947 1.00 75.06 142 ILE A CA 1
ATOM 1062 C C . ILE A 1 142 ? 3.797 -16.865 -21.702 1.00 75.06 142 ILE A C 1
ATOM 1064 O O . ILE A 1 142 ? 3.789 -16.921 -22.932 1.00 75.06 142 ILE A O 1
ATOM 1068 N N . GLY A 1 143 ? 4.894 -17.147 -20.989 1.00 68.19 143 GLY A N 1
ATOM 1069 C CA . GLY A 1 143 ? 6.157 -17.594 -21.582 1.00 68.19 143 GLY A CA 1
ATOM 1070 C C . GLY A 1 143 ? 6.873 -16.523 -22.407 1.00 68.19 143 GLY A C 1
ATOM 1071 O O . GLY A 1 143 ? 7.682 -16.857 -23.272 1.00 68.19 143 GLY A O 1
ATOM 1072 N N . GLN A 1 144 ? 6.574 -15.245 -22.173 1.00 66.75 144 GLN A N 1
ATOM 1073 C CA . GLN A 1 144 ? 7.288 -14.136 -22.792 1.00 66.75 144 GLN A CA 1
ATOM 1074 C C . GLN A 1 144 ? 8.437 -13.674 -21.899 1.00 66.75 144 GLN A C 1
ATOM 1076 O O . GLN A 1 144 ? 8.336 -13.664 -20.673 1.00 66.75 144 GLN A O 1
ATOM 1081 N N . THR A 1 145 ? 9.518 -13.208 -22.525 1.00 55.16 145 THR A N 1
ATOM 1082 C CA . THR A 1 145 ? 10.532 -12.396 -21.846 1.00 55.16 145 THR A CA 1
ATOM 1083 C C . THR A 1 145 ? 9.924 -11.028 -21.540 1.00 55.16 145 THR A C 1
ATOM 1085 O O . THR A 1 145 ? 10.139 -10.065 -22.272 1.00 55.16 145 THR A O 1
ATOM 1088 N N . GLY A 1 146 ? 9.104 -10.940 -20.499 1.00 52.22 146 GLY A N 1
ATOM 1089 C CA . GLY A 1 146 ? 8.648 -9.670 -19.949 1.00 52.22 146 GLY A CA 1
ATOM 1090 C C . GLY A 1 146 ? 9.013 -9.571 -18.478 1.00 52.22 146 GLY A C 1
ATOM 1091 O O . GLY A 1 146 ? 9.175 -10.573 -17.787 1.00 52.22 146 GLY A O 1
ATOM 1092 N N . GLY A 1 147 ? 9.206 -8.332 -18.042 1.00 58.34 147 GLY A N 1
ATOM 1093 C CA . GLY A 1 147 ? 9.833 -8.012 -16.768 1.00 58.34 147 GLY A CA 1
ATOM 1094 C C . GLY A 1 147 ? 11.280 -7.561 -16.959 1.00 58.34 147 GLY A C 1
ATOM 1095 O O . GLY A 1 147 ? 12.059 -8.128 -17.725 1.00 58.34 147 GLY A O 1
ATOM 1096 N N . SER A 1 148 ? 11.639 -6.486 -16.266 1.00 66.38 148 SER A N 1
ATOM 1097 C CA . SER A 1 148 ? 13.035 -6.135 -16.023 1.00 66.38 148 SER A CA 1
ATOM 1098 C C . SER A 1 148 ? 13.665 -7.251 -15.177 1.00 66.38 148 SER A C 1
ATOM 1100 O O . SER A 1 148 ? 12.990 -7.857 -14.354 1.00 66.38 148 SER A O 1
ATOM 1102 N N . ALA A 1 149 ? 14.974 -7.503 -15.281 1.00 73.88 149 ALA A N 1
ATOM 1103 C CA . ALA A 1 149 ? 15.677 -8.408 -14.349 1.00 73.88 149 ALA A CA 1
ATOM 1104 C C . ALA A 1 149 ? 15.754 -7.853 -12.904 1.00 73.88 149 ALA A C 1
ATOM 1106 O O . ALA A 1 149 ? 16.603 -8.264 -12.113 1.00 73.88 149 ALA A O 1
ATOM 1107 N N . ARG A 1 150 ? 14.958 -6.823 -12.616 1.00 81.12 150 ARG A N 1
ATOM 1108 C CA . ARG A 1 150 ? 15.041 -5.917 -11.480 1.00 81.12 150 ARG A CA 1
ATOM 1109 C C . ARG A 1 150 ? 13.661 -5.355 -11.228 1.00 81.12 150 ARG A C 1
ATOM 1111 O O . ARG A 1 150 ? 13.180 -4.583 -12.066 1.00 81.12 150 ARG A O 1
ATOM 1118 N N . ASP A 1 151 ? 13.105 -5.706 -10.090 1.00 86.06 151 ASP A N 1
ATOM 1119 C CA . ASP A 1 151 ? 11.785 -5.273 -9.666 1.00 86.06 151 ASP A CA 1
ATOM 1120 C C . ASP A 1 151 ? 11.885 -4.059 -8.746 1.00 86.06 151 ASP A C 1
ATOM 1122 O O . ASP A 1 151 ? 12.940 -3.748 -8.179 1.00 86.06 151 ASP A O 1
ATOM 1126 N N . TYR A 1 152 ? 10.772 -3.353 -8.602 1.00 90.56 152 TYR A N 1
ATOM 1127 C CA . TYR A 1 152 ? 10.597 -2.439 -7.486 1.00 90.56 152 TYR A CA 1
ATOM 1128 C C . TYR A 1 152 ? 10.305 -3.221 -6.219 1.00 90.56 152 TYR A C 1
ATOM 1130 O O . TYR A 1 152 ? 9.581 -4.211 -6.242 1.00 90.56 152 TYR A O 1
ATOM 1138 N N . GLN A 1 153 ? 10.850 -2.747 -5.111 1.00 90.44 153 GLN A N 1
ATOM 1139 C CA . GLN A 1 153 ? 10.701 -3.342 -3.798 1.00 90.44 153 GLN A CA 1
ATOM 1140 C C . GLN A 1 153 ? 10.449 -2.248 -2.769 1.00 90.44 153 GLN A C 1
ATOM 1142 O O . GLN A 1 153 ? 10.978 -1.136 -2.869 1.00 90.44 153 GLN A O 1
ATOM 1147 N N . GLY A 1 154 ? 9.676 -2.599 -1.757 1.00 92.12 154 GLY A N 1
ATOM 1148 C CA . GLY A 1 154 ? 9.553 -1.786 -0.570 1.00 92.12 154 GLY A CA 1
ATOM 1149 C C . GLY A 1 154 ? 8.635 -2.411 0.457 1.00 92.12 154 GLY A C 1
ATOM 1150 O O . GLY A 1 154 ? 8.242 -3.582 0.350 1.00 92.12 154 GLY A O 1
ATOM 1151 N N . THR A 1 155 ? 8.293 -1.608 1.448 1.00 93.00 155 THR A N 1
ATOM 1152 C CA . THR A 1 155 ? 7.354 -1.955 2.501 1.00 93.00 155 THR A CA 1
ATOM 1153 C C . THR A 1 155 ? 6.345 -0.838 2.724 1.00 93.00 155 THR A C 1
ATOM 1155 O O . THR A 1 155 ? 6.540 0.311 2.328 1.00 93.00 155 THR A O 1
ATOM 1158 N N . PHE A 1 156 ? 5.217 -1.183 3.327 1.00 92.94 156 PHE A N 1
ATOM 1159 C CA . PHE A 1 156 ? 4.318 -0.203 3.917 1.00 92.94 156 PHE A CA 1
ATOM 1160 C C . PHE A 1 156 ? 3.745 -0.773 5.204 1.00 92.94 156 PHE A C 1
ATOM 1162 O O . PHE A 1 156 ? 3.492 -1.975 5.287 1.00 92.94 156 PHE A O 1
ATOM 1169 N N . SER A 1 157 ? 3.507 0.086 6.187 1.00 91.19 157 SER A N 1
ATOM 1170 C CA . SER A 1 157 ? 2.922 -0.323 7.459 1.00 91.19 157 SER A CA 1
ATOM 1171 C C . SER A 1 157 ? 1.538 0.280 7.644 1.00 91.19 157 SER A C 1
ATOM 1173 O O . SER A 1 157 ? 1.266 1.428 7.276 1.00 91.19 157 SER A O 1
ATOM 1175 N N . LEU A 1 158 ? 0.637 -0.534 8.186 1.00 89.19 158 LEU A N 1
ATOM 1176 C CA . LEU A 1 158 ? -0.718 -0.129 8.523 1.00 89.19 158 LEU A CA 1
ATOM 1177 C C . LEU A 1 158 ? -0.951 -0.357 10.015 1.00 89.19 158 LEU A C 1
ATOM 1179 O O . LEU A 1 158 ? -0.656 -1.435 10.530 1.00 89.19 158 LEU A O 1
ATOM 1183 N N . SER A 1 159 ? -1.568 0.609 10.683 1.00 87.44 159 SER A N 1
ATOM 1184 C CA . SER A 1 159 ? -2.080 0.447 12.040 1.00 87.44 159 SER A CA 1
ATOM 1185 C C . SER A 1 159 ? -3.592 0.637 12.090 1.00 87.44 159 SER A C 1
ATOM 1187 O O . SER A 1 159 ? -4.193 1.360 11.287 1.00 87.44 159 SER A O 1
ATOM 1189 N N . SER A 1 160 ? -4.229 -0.026 13.058 1.00 85.44 160 SER A N 1
ATOM 1190 C CA . SER A 1 160 ? -5.635 0.190 13.388 1.00 85.44 160 SER A CA 1
ATOM 1191 C C . SER A 1 160 ? -5.790 0.639 14.839 1.00 85.44 160 SER A C 1
ATOM 1193 O O . SER A 1 160 ? -5.330 -0.040 15.755 1.00 85.44 160 SER A O 1
ATOM 1195 N N . GLY A 1 161 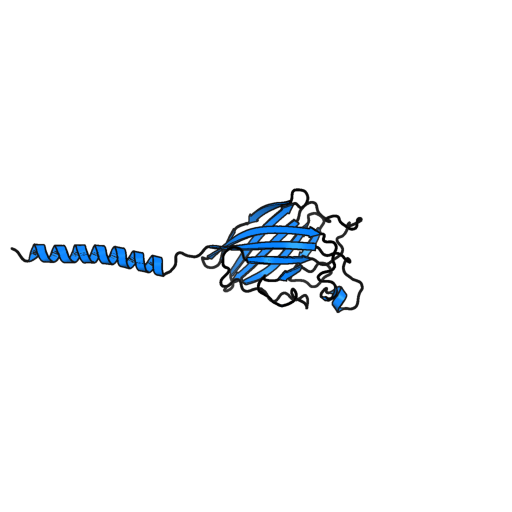? -6.454 1.771 15.060 1.00 75.69 161 GLY A N 1
ATOM 1196 C CA . GLY A 1 161 ? -6.815 2.262 16.386 1.00 75.69 161 GLY A CA 1
ATOM 1197 C C . GLY A 1 161 ? -8.037 1.522 16.926 1.00 75.69 161 GLY A C 1
ATOM 1198 O O . GLY A 1 161 ? -9.088 1.510 16.282 1.00 75.69 161 GLY A O 1
ATOM 1199 N N . GLY A 1 162 ? -7.902 0.928 18.113 1.00 63.22 162 GLY A N 1
ATOM 1200 C CA . GLY A 1 162 ? -9.004 0.259 18.799 1.00 63.22 162 GLY A CA 1
ATOM 1201 C C . GLY A 1 162 ? -10.133 1.229 19.155 1.00 63.22 162 GLY A C 1
ATOM 1202 O O . GLY A 1 162 ? -9.899 2.332 19.651 1.00 63.22 162 GLY A O 1
ATOM 1203 N N . VAL A 1 163 ? -11.374 0.806 18.922 1.00 60.25 163 VAL A N 1
ATOM 1204 C CA . VAL A 1 163 ? -12.551 1.417 19.554 1.00 60.25 163 VAL A CA 1
ATOM 1205 C C . VAL A 1 163 ? -12.433 1.165 21.062 1.00 60.25 163 VAL A C 1
ATOM 1207 O O . VAL A 1 163 ? -12.093 0.035 21.420 1.00 60.25 163 VAL A O 1
ATOM 1210 N N . PRO A 1 164 ? -12.704 2.143 21.955 1.00 58.44 164 PRO A N 1
ATOM 1211 C CA . PRO A 1 164 ? -12.739 1.889 23.392 1.00 58.44 164 PRO A CA 1
ATOM 1212 C C . PRO A 1 164 ? -13.595 0.658 23.664 1.00 58.44 164 PRO A C 1
ATOM 1214 O O . PRO A 1 164 ? -14.772 0.626 23.288 1.00 58.44 164 PRO A O 1
ATOM 1217 N N . GLU A 1 165 ? -12.970 -0.373 24.226 1.00 68.31 165 GLU A N 1
ATOM 1218 C CA . GLU A 1 165 ? -13.557 -1.705 24.274 1.00 68.31 165 GLU A CA 1
ATOM 1219 C C . GLU A 1 165 ? -14.913 -1.671 24.991 1.00 68.31 165 GLU A C 1
ATOM 1221 O O . GLU A 1 165 ? -15.087 -0.890 25.932 1.00 68.31 165 GLU A O 1
ATOM 1226 N N . PRO A 1 166 ? -15.877 -2.542 24.634 1.00 71.69 166 PRO A N 1
ATOM 1227 C CA . PRO A 1 166 ? -17.146 -2.667 25.356 1.00 71.69 166 PRO A CA 1
ATOM 1228 C C . PRO A 1 166 ? -16.974 -2.809 26.878 1.00 71.69 166 PRO A C 1
ATOM 1230 O O . PRO A 1 166 ? -17.841 -2.384 27.637 1.00 71.69 166 PRO A O 1
ATOM 1233 N N . ALA A 1 167 ? -15.835 -3.342 27.335 1.00 77.19 167 ALA A N 1
ATOM 1234 C CA . ALA A 1 167 ? -15.451 -3.393 28.743 1.00 77.19 167 ALA A CA 1
ATOM 1235 C C . ALA A 1 167 ? -15.273 -2.001 29.374 1.00 77.19 167 ALA A C 1
ATOM 1237 O O . ALA A 1 167 ? -15.708 -1.789 30.503 1.00 77.19 167 ALA A O 1
ATOM 1238 N N . THR A 1 168 ? -14.703 -1.029 28.656 1.00 81.12 168 THR A N 1
ATOM 1239 C CA . THR A 1 168 ? -14.610 0.367 29.105 1.00 81.12 168 THR A CA 1
ATOM 1240 C C . THR A 1 168 ? -16.000 0.973 29.278 1.00 81.12 168 THR A C 1
ATOM 1242 O O . THR A 1 168 ? -16.279 1.581 30.312 1.00 81.12 168 THR A O 1
ATOM 1245 N N . TRP A 1 169 ? -16.905 0.745 28.322 1.00 86.69 169 TRP A N 1
ATOM 1246 C CA . TRP A 1 169 ? -18.302 1.182 28.433 1.00 86.69 169 TRP A CA 1
ATOM 1247 C C . TRP A 1 169 ? -19.007 0.501 29.612 1.00 86.69 169 TRP A C 1
ATOM 1249 O O . TRP A 1 169 ? -19.679 1.163 30.403 1.00 86.69 169 TRP A O 1
ATOM 1259 N N . GLY A 1 170 ? -18.798 -0.806 29.782 1.00 87.00 170 GLY A N 1
ATOM 1260 C CA . GLY A 1 170 ? -19.332 -1.586 30.895 1.00 87.00 170 GLY A CA 1
ATOM 1261 C C . GLY A 1 170 ? -18.833 -1.102 32.258 1.00 87.00 170 GLY A C 1
ATOM 1262 O O . GLY A 1 170 ? -19.631 -0.952 33.179 1.00 87.00 170 GLY A O 1
ATOM 1263 N N . LEU A 1 171 ? -17.542 -0.783 32.382 1.00 87.06 171 LEU A N 1
ATOM 1264 C CA . LEU A 1 171 ? -16.945 -0.227 33.599 1.00 87.06 171 LEU A CA 1
ATOM 1265 C C . LEU A 1 171 ? -17.459 1.180 33.906 1.00 87.06 171 LEU A C 1
ATOM 1267 O O . LEU A 1 171 ? -17.702 1.482 35.072 1.00 87.06 171 LEU A O 1
ATOM 1271 N N . MET A 1 172 ? -17.684 2.025 32.894 1.00 90.38 172 MET A N 1
ATOM 1272 C CA . MET A 1 172 ? -18.308 3.336 33.106 1.00 90.38 172 MET A CA 1
ATOM 1273 C C . MET A 1 172 ? -19.742 3.186 33.617 1.00 90.38 172 MET A C 1
ATOM 1275 O O . MET A 1 172 ? -20.108 3.814 34.610 1.00 90.38 172 MET A O 1
ATOM 1279 N N . ILE A 1 173 ? -20.542 2.314 32.997 1.00 92.38 173 ILE A N 1
ATOM 1280 C CA . ILE A 1 173 ? -21.922 2.051 33.426 1.00 92.38 173 ILE A CA 1
ATOM 1281 C C . ILE A 1 173 ? -21.950 1.463 34.840 1.00 92.38 173 ILE A C 1
ATOM 1283 O O . ILE A 1 173 ? -22.742 1.912 35.667 1.00 92.38 173 ILE A O 1
ATOM 1287 N N . LEU A 1 174 ? -21.072 0.507 35.152 1.00 94.00 174 LEU A N 1
ATOM 1288 C CA . LEU A 1 174 ? -20.943 -0.048 36.500 1.00 94.00 174 LEU A CA 1
ATOM 1289 C C . LEU A 1 174 ? -20.499 1.005 37.516 1.00 94.00 174 LEU A C 1
ATOM 1291 O O . LEU A 1 174 ? -21.054 1.055 38.611 1.00 94.00 174 LEU A O 1
ATOM 1295 N N . GLY A 1 175 ? -19.544 1.865 37.161 1.00 94.06 175 GLY A N 1
ATOM 1296 C CA . GLY A 1 175 ? -19.071 2.955 38.011 1.00 94.06 175 GLY A CA 1
ATOM 1297 C C . GLY A 1 175 ? -20.189 3.942 38.346 1.00 94.06 175 GLY A C 1
ATOM 1298 O O . GLY A 1 175 ? -20.491 4.165 39.519 1.00 94.06 175 GLY A O 1
ATOM 1299 N N . PHE A 1 176 ? -20.870 4.478 37.329 1.00 95.62 176 PHE A N 1
ATOM 1300 C CA . PHE A 1 176 ? -21.995 5.397 37.526 1.00 95.62 176 PHE A CA 1
ATOM 1301 C C . PHE A 1 176 ? -23.187 4.722 38.217 1.00 95.62 176 PHE A C 1
ATOM 1303 O O . PHE A 1 176 ? -23.791 5.309 39.118 1.00 95.62 176 PHE A O 1
ATOM 1310 N N . GLY A 1 177 ? -23.497 3.475 37.857 1.00 94.81 177 GLY A N 1
ATOM 1311 C CA . GLY A 1 177 ? -24.545 2.676 38.491 1.00 94.81 177 GLY A CA 1
ATOM 1312 C C . GLY A 1 177 ? -24.261 2.398 39.968 1.00 94.81 177 GLY A C 1
ATOM 1313 O O . GLY A 1 177 ? -25.158 2.521 40.803 1.00 94.81 177 GLY A O 1
ATOM 1314 N N . GLY A 1 178 ? -23.007 2.104 40.316 1.00 95.19 178 GLY A N 1
ATOM 1315 C CA . GLY A 1 178 ? -22.557 1.907 41.693 1.00 95.19 178 GLY A CA 1
ATOM 1316 C C . GLY A 1 178 ? -22.691 3.172 42.540 1.00 95.19 178 GLY A C 1
ATOM 1317 O O . GLY A 1 178 ? -23.233 3.118 43.647 1.00 95.19 178 GLY A O 1
ATOM 1318 N N . VAL A 1 179 ?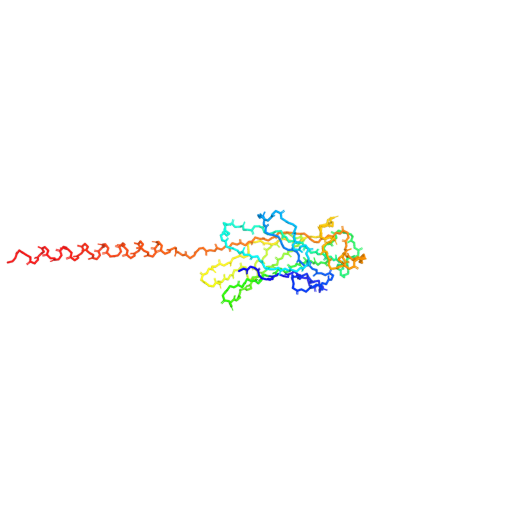 -22.282 4.329 42.006 1.00 94.56 179 VAL A N 1
ATOM 1319 C CA . VAL A 1 179 ? -22.446 5.633 42.677 1.00 94.56 179 VAL A CA 1
ATOM 1320 C C . VAL A 1 179 ? -23.927 5.958 42.892 1.00 94.56 179 VAL A C 1
ATOM 1322 O O . VAL A 1 179 ? -24.337 6.262 44.016 1.00 94.56 179 VAL A O 1
ATOM 1325 N N . ALA A 1 180 ? -24.756 5.831 41.853 1.00 92.19 180 ALA A N 1
ATOM 1326 C CA . ALA A 1 180 ? -26.194 6.079 41.948 1.00 92.19 180 ALA A CA 1
ATOM 1327 C C . ALA A 1 180 ? -26.884 5.130 42.947 1.00 92.19 180 ALA A C 1
ATOM 1329 O O . ALA A 1 180 ? -27.718 5.561 43.751 1.00 92.19 180 ALA A O 1
ATOM 1330 N N . GLY A 1 181 ? -26.504 3.848 42.957 1.00 93.50 181 GLY A N 1
ATOM 1331 C CA . GLY A 1 181 ? -27.000 2.854 43.909 1.00 93.50 181 GLY A CA 1
ATOM 1332 C C . GLY A 1 181 ? -26.643 3.192 45.360 1.00 93.50 181 GLY A C 1
ATOM 1333 O O . GLY A 1 181 ? -27.506 3.142 46.243 1.00 93.50 181 GLY A O 1
ATOM 1334 N N . ALA A 1 182 ? -25.404 3.619 45.611 1.00 91.56 182 ALA A N 1
ATOM 1335 C CA . ALA A 1 182 ? -24.956 4.044 46.935 1.00 91.56 182 ALA A CA 1
ATOM 1336 C C . ALA A 1 182 ? -25.712 5.290 47.435 1.00 91.56 182 ALA A C 1
ATOM 1338 O O . ALA A 1 182 ? -26.126 5.338 48.598 1.00 91.56 182 ALA A O 1
ATOM 1339 N N . MET A 1 183 ? -25.957 6.269 46.556 1.00 91.69 183 MET A N 1
ATOM 1340 C CA . MET A 1 183 ? -26.766 7.453 46.875 1.00 91.69 183 MET A CA 1
ATOM 1341 C C . MET A 1 183 ? -28.210 7.081 47.229 1.00 91.69 183 MET A C 1
ATOM 1343 O O . MET A 1 183 ? -28.764 7.607 48.197 1.00 91.69 183 MET A O 1
ATOM 1347 N N . ARG A 1 184 ? -28.817 6.138 46.494 1.00 88.75 184 ARG A N 1
ATOM 1348 C CA . ARG A 1 184 ? -30.193 5.689 46.751 1.00 88.75 184 ARG A CA 1
ATOM 1349 C C . ARG A 1 184 ? -30.322 4.975 48.096 1.00 88.75 184 ARG A C 1
ATOM 1351 O O . ARG A 1 184 ? -31.260 5.256 48.836 1.00 88.75 184 ARG A O 1
ATOM 1358 N N . ARG A 1 185 ? -29.350 4.124 48.450 1.00 86.94 185 ARG A N 1
ATOM 1359 C CA . ARG A 1 185 ? -29.325 3.416 49.741 1.00 86.94 185 ARG A CA 1
ATOM 1360 C C . ARG A 1 185 ? -29.261 4.379 50.926 1.00 86.94 185 ARG A C 1
ATOM 1362 O O . ARG A 1 185 ? -29.990 4.183 51.891 1.00 86.94 185 ARG A O 1
ATOM 1369 N N . ARG A 1 186 ? -28.437 5.432 50.849 1.00 81.31 186 ARG A N 1
ATOM 1370 C CA . ARG A 1 186 ? -28.317 6.433 51.928 1.00 81.31 186 ARG A CA 1
ATOM 1371 C C . ARG A 1 186 ? -29.625 7.180 52.192 1.00 81.31 186 ARG A C 1
ATOM 1373 O O . ARG A 1 186 ? -29.936 7.440 53.348 1.00 81.31 186 ARG A O 1
ATOM 1380 N N . ARG A 1 187 ? -30.401 7.480 51.144 1.00 77.06 187 ARG A N 1
ATOM 1381 C CA . ARG A 1 187 ? -31.667 8.224 51.253 1.00 77.06 187 ARG A CA 1
ATOM 1382 C C . ARG A 1 187 ? -32.769 7.432 51.969 1.00 77.06 187 ARG A C 1
ATOM 1384 O O . ARG A 1 187 ? -33.560 8.026 52.692 1.00 77.06 187 ARG A O 1
ATOM 1391 N N . SER A 1 188 ? -32.803 6.106 51.813 1.00 68.94 188 SER A N 1
ATOM 1392 C CA . SER A 1 188 ? -33.754 5.250 52.542 1.00 68.94 188 SER A CA 1
ATOM 1393 C C . SER A 1 188 ? -33.461 5.179 54.040 1.00 68.94 188 SER A C 1
ATOM 1395 O O . SER A 1 188 ? -34.395 5.107 54.830 1.00 68.94 188 SER A O 1
ATOM 1397 N N . THR A 1 189 ? -32.193 5.256 54.451 1.00 62.06 189 THR A N 1
ATOM 1398 C CA . THR A 1 189 ? -31.827 5.238 55.875 1.00 62.06 189 THR A CA 1
ATOM 1399 C C . THR A 1 189 ? -32.210 6.531 56.598 1.00 62.06 189 THR A C 1
ATOM 1401 O O . THR A 1 189 ? -32.417 6.512 57.802 1.00 62.06 189 THR A O 1
ATOM 1404 N N . THR A 1 190 ? -32.327 7.657 55.885 1.00 58.50 190 THR A N 1
ATOM 1405 C CA . THR A 1 190 ? -32.686 8.957 56.484 1.00 58.50 190 THR A CA 1
ATOM 1406 C C . THR A 1 190 ? -34.196 9.136 56.695 1.00 58.50 190 THR A C 1
ATOM 1408 O O . THR A 1 190 ? -34.593 9.966 57.500 1.00 58.50 190 THR A O 1
ATOM 1411 N N . LEU A 1 191 ? -35.040 8.365 55.997 1.00 58.34 191 LEU A N 1
ATOM 1412 C CA . LEU A 1 191 ? -36.508 8.417 56.116 1.00 58.34 191 LEU A CA 1
ATOM 1413 C C . LEU A 1 191 ? -37.079 7.462 57.181 1.00 58.34 191 LEU A C 1
ATOM 1415 O O . LEU A 1 191 ? -38.252 7.570 57.510 1.00 58.34 191 LEU A O 1
ATOM 1419 N N . ALA A 1 192 ? -36.275 6.537 57.715 1.00 56.19 192 ALA A N 1
ATOM 1420 C CA . ALA A 1 192 ? -36.715 5.524 58.681 1.00 56.19 192 ALA A CA 1
ATOM 1421 C C . ALA A 1 192 ? -36.570 5.944 60.162 1.00 56.19 192 ALA A C 1
ATOM 1423 O O . ALA A 1 192 ? -36.812 5.125 61.044 1.00 56.19 192 ALA A O 1
ATOM 1424 N N . THR A 1 193 ? -36.184 7.195 60.441 1.00 55.38 193 THR A N 1
ATOM 1425 C CA . THR A 1 193 ? -35.958 7.711 61.809 1.00 55.38 193 THR A CA 1
ATOM 1426 C C . THR A 1 193 ? -36.802 8.958 62.119 1.00 55.38 193 THR A C 1
ATOM 1428 O O . THR A 1 193 ? -36.304 9.898 62.735 1.00 55.38 193 THR A O 1
ATOM 1431 N N . ALA A 1 194 ? -38.063 8.994 61.680 1.00 42.72 194 ALA A N 1
ATOM 1432 C CA . ALA A 1 194 ? -39.025 10.043 62.036 1.00 42.72 194 ALA A CA 1
ATOM 1433 C C . ALA A 1 194 ? -40.254 9.443 62.723 1.00 42.72 194 ALA A C 1
ATOM 1435 O O . ALA A 1 194 ? -40.703 8.369 62.261 1.00 42.72 194 ALA A O 1
#

Organism: NCBI:txid2951807

Foldseek 3Di:
DFDKKWKAAPVGQIEILPDADLWHKFKDFPPDPDATVLQSHDPGDDPPPDDFWRKMKMKIWFDDDPCPDQFDDPHQKMKMWIWDDDPRDIDIWIWMAGQVVRDIGTPNQWDDDPNKIKGWPDKDKGKAQADRRCCRHSCNVVVHPGTDNIMIIIIIIMDIDDDPDVVNVVVVCVVVVVVVVVVVVVVVVVVPPD

Radius of gyration: 24.69 Å; chains: 1; bounding box: 59×31×85 Å

Secondary structure (DSSP, 8-state):
-EEEEEEE-TTS-EEESSS-SSSBEEEE-TT--S-TTTTS----B--TT--S-EEEEEEE-S--TT--STT--SSS-EEEEEEEEETTEEEEEEEEEETTTTEEEEEE-EEEETTEEEEEEEE--EE-SS-SSGGGSHHHHTT---S-SS-EEEEEEEEEEPPPPHHHHHHHHHHHHHHHHHHHHHHHHHHS--

InterPro domains:
  IPR013424 PEP-CTERM protein-sorting domain [PF07589] (163-187)
  IPR013424 PEP-CTERM protein-sorting domain [TIGR02595] (163-187)

pLDDT: mean 81.32, std 13.53, range [42.72, 97.94]

Sequence (194 aa):
MLTSASVTGPTGTVWNTTADSFYNLFIRHPTDQGYVNSNDNFSGISLGGLATDGDFQITGDGWPTGASAHYTNSDPYYNLTLVLTEAGKSLTLTGKYTPGTQEFVGLTGSGILNGVKYTLDSFDWTRGTTNLVGGYTYAGRIGQTGGSARDYQGTFSLSSGGVPEPATWGLMILGFGGVAGAMRRRRSTTLATA